Protein AF-A0A512NN93-F1 (afdb_monomer)

Solvent-accessible surface area (backbone atoms only — not comparable to full-atom values): 15980 Å² total; per-residue (Å²): 129,71,50,41,32,50,76,62,30,51,68,49,56,77,49,52,85,49,20,54,39,66,69,27,54,94,46,33,65,53,47,48,55,73,62,45,43,93,57,80,70,41,84,40,83,37,94,46,34,35,44,73,48,52,40,33,96,71,37,30,36,35,44,10,26,22,24,55,46,24,48,40,28,49,20,44,37,36,47,55,43,25,53,51,53,54,52,58,71,72,41,89,72,58,93,88,62,85,76,86,84,58,64,66,61,40,56,76,70,38,34,66,56,33,48,52,52,26,49,51,14,53,77,37,58,63,62,43,60,88,89,54,90,75,81,56,82,83,44,52,72,92,41,72,60,14,43,26,50,50,41,25,40,39,14,49,15,39,54,51,34,24,35,46,36,37,35,69,71,58,55,68,90,92,56,62,43,76,55,35,32,50,51,51,55,51,14,49,48,47,19,46,48,63,48,50,75,81,38,79,71,59,70,68,32,29,48,52,50,28,16,48,46,51,38,48,49,50,45,43,49,45,35,78,66,78,48,81,62,80,50,52,67,52,50,54,58,57,45,51,60,49,56,66,67,59,80,67,56,54,80,28,65,17,40,37,35,33,27,46,27,50,34,60,76,76,47,64,84,63,84,79,79,92,60,95,36,26,42,56,41,28,51,51,47,51,55,51,45,50,71,73,48,61,76,129

Mean predicted aligned error: 3.75 Å

Radius of gyration: 18.53 Å; Cα contacts (8 Å, |Δi|>4): 432; chains: 1; bounding box: 50×42×46 Å

Secondary structure (DSSP, 8-state):
-PPPHHHHHHHHHHHHTTHHHHHSGGGHHHIIIIIITTS--EEEEE-SSS-EEEEGGGTEEEEEHHHHHHHHHHHHHHHHHHHHHHHHHHSPPPTT------HHHHHHTTHHHHHHHHHHHTT---PPPTTSPPP-TT--TTSHHHHHHHHHHHHHHHHHHHHHHHHHHT--SSS-HHHHHHHHHHHHHHHHHHHHTT--SSHHHHHHHHHHHHHHHHHHHHHHHH---SSS--HHHHHHHHHHTT---TT-HHHHHHHHHHHHHH-TTSPPPP-SSHHHHHHHHHHHHHHHS---

Sequence (296 aa):
MAASTREVTEPLFKFAARAPFNIAPERGAELAADIFGTGKWELRPSGTEANFYAVPPDKAIYLSYAGLASLWCISYAAFNVADVASRLQRAPKAPGQMEINIGQEYALRKIPAHIAYSKALFRQDQDWPDDLPQPQPSAGLDTSEGRVNNAFYGALSWIILHEIAHVHHGDEKLLPASLLVRQEYRADDFATCWILDNAGSGLYREFRVLVIVIALTWLFLHEQTIGIGTDHPPAILRFREASALFQAGDRSVGLENAAYVLKALLDPATPAPQHDTAKDMFQWVSARLEDIFKAP

Organism: NCBI:txid1230389

Structure (mmCIF, N/CA/C/O backbone):
data_AF-A0A512NN93-F1
#
_entry.id   AF-A0A512NN93-F1
#
loop_
_atom_site.group_PDB
_atom_site.id
_atom_site.type_symbol
_atom_site.label_atom_id
_atom_site.label_alt_id
_atom_site.label_comp_id
_atom_site.label_asym_id
_atom_site.label_entity_id
_atom_site.label_seq_id
_atom_site.pdbx_PDB_ins_code
_atom_site.Cartn_x
_atom_site.Cartn_y
_atom_site.Cartn_z
_atom_site.occupancy
_atom_site.B_iso_or_equiv
_atom_site.auth_seq_id
_atom_site.auth_comp_id
_atom_site.auth_asym_id
_atom_site.auth_atom_id
_atom_site.pdbx_PDB_model_num
ATOM 1 N N . MET A 1 1 ? 18.196 17.691 16.850 1.00 67.00 1 MET A N 1
ATOM 2 C CA . MET A 1 1 ? 17.231 16.766 17.473 1.00 67.00 1 MET A CA 1
ATOM 3 C C . MET A 1 1 ? 16.574 16.030 16.330 1.00 67.00 1 MET A C 1
ATOM 5 O O . MET A 1 1 ? 16.231 16.709 15.366 1.00 67.00 1 MET A O 1
ATOM 9 N N . ALA A 1 2 ? 16.498 14.702 16.400 1.00 86.25 2 ALA A N 1
ATOM 10 C CA . ALA A 1 2 ? 15.763 13.920 15.412 1.00 86.25 2 ALA A CA 1
ATOM 11 C C . ALA A 1 2 ? 14.286 14.345 15.448 1.00 86.25 2 ALA A C 1
ATOM 13 O O . ALA A 1 2 ? 13.776 14.696 16.514 1.00 86.25 2 ALA A O 1
ATOM 14 N N . ALA A 1 3 ? 13.635 14.398 14.287 1.00 94.38 3 ALA A N 1
ATOM 15 C CA . ALA A 1 3 ? 12.222 14.758 14.206 1.00 94.38 3 ALA A CA 1
ATOM 16 C C . ALA A 1 3 ? 11.362 13.551 14.593 1.00 94.38 3 ALA A C 1
ATOM 18 O O . ALA A 1 3 ? 11.643 12.435 14.166 1.00 94.38 3 ALA A O 1
ATOM 19 N N . SER A 1 4 ? 10.293 13.758 15.352 1.00 97.38 4 SER A N 1
ATOM 20 C CA . SER A 1 4 ? 9.329 12.696 15.667 1.00 97.38 4 SER A CA 1
ATOM 21 C C . SER A 1 4 ? 8.526 12.267 14.427 1.00 97.38 4 SER A C 1
ATOM 23 O O . SER A 1 4 ? 8.331 13.051 13.491 1.00 97.38 4 SER A O 1
ATOM 25 N N . THR A 1 5 ? 7.972 11.048 14.421 1.00 97.06 5 THR A N 1
ATOM 26 C CA . THR A 1 5 ? 7.040 10.597 13.362 1.00 97.06 5 THR A CA 1
ATOM 27 C C . THR A 1 5 ? 5.847 11.528 13.226 1.00 97.06 5 THR A C 1
ATOM 29 O O . THR A 1 5 ? 5.413 11.803 12.107 1.00 97.06 5 THR A O 1
ATOM 32 N N . ARG A 1 6 ? 5.343 12.069 14.341 1.00 97.44 6 ARG A N 1
ATOM 33 C CA . ARG A 1 6 ? 4.289 13.082 14.337 1.00 97.44 6 ARG A CA 1
ATOM 34 C C . ARG A 1 6 ? 4.690 14.307 13.530 1.00 97.44 6 ARG A C 1
ATOM 36 O O . ARG A 1 6 ? 3.975 14.662 12.602 1.00 97.44 6 ARG A O 1
ATOM 43 N N . GLU A 1 7 ? 5.811 14.948 13.855 1.00 96.94 7 GLU A N 1
ATOM 44 C CA . GLU A 1 7 ? 6.253 16.162 13.150 1.00 96.94 7 GLU A CA 1
ATOM 45 C C . GLU A 1 7 ? 6.396 15.924 11.643 1.00 96.94 7 GLU A C 1
ATOM 47 O O . GLU A 1 7 ? 5.994 16.766 10.839 1.00 96.94 7 GLU A O 1
ATOM 52 N N . VAL A 1 8 ? 6.901 14.748 11.268 1.00 97.00 8 VAL A N 1
ATOM 53 C CA . VAL A 1 8 ? 7.136 14.366 9.873 1.00 97.00 8 VAL A CA 1
ATOM 54 C C . VAL A 1 8 ? 5.841 14.021 9.121 1.00 97.00 8 VAL A C 1
ATOM 56 O O . VAL A 1 8 ? 5.697 14.362 7.946 1.00 97.00 8 VAL A O 1
ATOM 59 N N . THR A 1 9 ? 4.877 13.361 9.768 1.00 97.62 9 THR A N 1
ATOM 60 C CA . THR A 1 9 ? 3.688 12.797 9.095 1.00 97.62 9 THR A CA 1
ATOM 61 C C . THR A 1 9 ? 2.391 13.566 9.340 1.00 97.62 9 THR A C 1
ATOM 63 O O . THR A 1 9 ? 1.428 13.376 8.597 1.00 97.62 9 THR A O 1
ATOM 66 N N . GLU A 1 10 ? 2.352 14.506 10.285 1.00 96.94 10 GLU A N 1
ATOM 67 C CA . GLU A 1 10 ? 1.210 15.403 10.516 1.00 96.94 10 GLU A CA 1
ATOM 68 C C . GLU A 1 10 ? 0.744 16.115 9.228 1.00 96.94 10 GLU A C 1
ATOM 70 O O . GLU A 1 10 ? -0.466 16.174 8.982 1.00 96.94 10 GLU A O 1
ATOM 75 N N . PRO A 1 11 ? 1.623 16.618 8.334 1.00 95.88 11 PRO A N 1
ATOM 76 C CA . PRO A 1 11 ? 1.135 17.213 7.100 1.00 95.88 11 PRO A CA 1
ATOM 77 C C . PRO A 1 11 ? 0.618 16.178 6.087 1.00 95.88 11 PRO A C 1
ATOM 79 O O . PRO A 1 11 ? -0.225 16.546 5.274 1.00 95.88 11 PRO A O 1
ATOM 82 N N . LEU A 1 12 ? 1.045 14.907 6.146 1.00 95.81 12 LEU A N 1
ATOM 83 C CA . LEU A 1 12 ? 0.427 13.826 5.363 1.00 95.81 12 LEU A CA 1
ATOM 84 C C . LEU A 1 12 ? -0.981 13.505 5.883 1.00 95.81 12 LEU A C 1
ATOM 86 O O . LEU A 1 12 ? -1.927 13.384 5.102 1.00 95.81 12 LEU A O 1
ATOM 90 N N . PHE A 1 13 ? -1.140 13.439 7.209 1.00 96.75 13 PHE A N 1
ATOM 91 C CA . PHE A 1 13 ? -2.424 13.180 7.867 1.00 96.75 13 PHE A CA 1
ATOM 92 C C . PHE A 1 13 ? -3.508 14.180 7.433 1.00 96.75 13 PHE A C 1
ATOM 94 O O . PHE A 1 13 ? -4.637 13.785 7.143 1.00 96.75 13 PHE A O 1
ATOM 101 N N . LYS A 1 14 ? -3.158 15.464 7.268 1.00 94.00 14 LYS A N 1
ATOM 102 C CA . LYS A 1 14 ? -4.084 16.518 6.798 1.00 94.00 14 LYS A CA 1
ATOM 103 C C . LYS A 1 14 ? -4.747 16.222 5.448 1.00 94.00 14 LYS A C 1
ATOM 105 O O . LYS A 1 14 ? -5.817 16.764 5.171 1.00 94.00 14 LYS A O 1
ATOM 110 N N . PHE A 1 15 ? -4.138 15.385 4.610 1.00 93.69 15 PHE A N 1
ATOM 111 C CA . PHE A 1 15 ? -4.689 14.993 3.311 1.00 93.69 15 PHE A CA 1
ATOM 112 C C . PHE A 1 15 ? -5.267 13.572 3.294 1.00 93.69 15 PHE A C 1
ATOM 114 O O . PHE A 1 15 ? -5.940 13.221 2.325 1.00 93.69 15 PHE A O 1
ATOM 121 N N . ALA A 1 16 ? -5.085 12.782 4.360 1.00 95.38 16 ALA A N 1
ATOM 122 C CA . ALA A 1 16 ? -5.534 11.389 4.438 1.00 95.38 16 ALA A CA 1
ATOM 123 C C . ALA A 1 16 ? -7.043 11.234 4.185 1.00 95.38 16 ALA A C 1
ATOM 125 O O . ALA A 1 16 ? -7.456 10.345 3.447 1.00 95.38 16 ALA A O 1
ATOM 126 N N . ALA A 1 17 ? -7.864 12.162 4.692 1.00 92.44 17 ALA A N 1
ATOM 127 C CA . ALA A 1 17 ? -9.320 12.142 4.505 1.00 92.44 17 ALA A CA 1
ATOM 128 C C . ALA A 1 17 ? -9.762 12.245 3.036 1.00 92.44 17 ALA A C 1
ATOM 130 O O . ALA A 1 17 ? -10.878 11.865 2.696 1.00 92.44 17 ALA A O 1
ATOM 131 N N . ARG A 1 18 ? -8.897 12.756 2.152 1.00 93.81 18 ARG A N 1
ATOM 132 C CA . ARG A 1 18 ? -9.180 12.856 0.714 1.00 93.81 18 ARG A CA 1
ATOM 133 C C . ARG A 1 18 ? -8.783 11.597 -0.046 1.00 93.81 18 ARG A C 1
ATOM 135 O O . ARG A 1 18 ? -9.223 11.432 -1.178 1.00 93.81 18 ARG A O 1
ATOM 142 N N . ALA A 1 19 ? -7.951 10.736 0.537 1.00 96.19 19 ALA A N 1
ATOM 143 C CA . ALA A 1 19 ? -7.369 9.601 -0.167 1.00 96.19 19 ALA A CA 1
ATOM 144 C C . ALA A 1 19 ? -8.452 8.643 -0.725 1.00 96.19 19 ALA A C 1
ATOM 146 O O . ALA A 1 19 ? -8.465 8.451 -1.944 1.00 96.19 19 ALA A O 1
ATOM 147 N N . PRO A 1 20 ? -9.454 8.187 0.065 1.00 96.44 20 PRO A N 1
ATOM 148 C CA . PRO A 1 20 ? -10.537 7.332 -0.444 1.00 96.44 20 PRO A CA 1
ATOM 149 C C . PRO A 1 20 ? -11.323 7.936 -1.616 1.00 96.44 20 PRO A C 1
ATOM 151 O O . PRO A 1 20 ? -11.692 7.231 -2.551 1.00 96.44 20 PRO A O 1
ATOM 154 N N . PHE A 1 21 ? -11.543 9.254 -1.599 1.00 96.50 21 PHE A N 1
ATOM 155 C CA . PHE A 1 21 ? -12.217 9.963 -2.689 1.00 96.50 21 PHE A CA 1
ATOM 156 C C . PHE A 1 21 ? -11.329 10.092 -3.929 1.00 96.50 21 PHE A C 1
ATOM 158 O O . PHE A 1 21 ? -11.814 10.009 -5.050 1.00 96.50 21 PHE A O 1
ATOM 165 N N . ASN A 1 22 ? -10.026 10.301 -3.744 1.00 96.31 22 ASN A N 1
ATOM 166 C CA . ASN A 1 22 ? -9.096 10.546 -4.841 1.00 96.31 22 ASN A CA 1
ATOM 167 C C . ASN A 1 22 ? -8.699 9.269 -5.591 1.00 96.31 22 ASN A C 1
ATOM 169 O O . ASN A 1 22 ? -8.353 9.360 -6.768 1.00 96.31 22 ASN A O 1
ATOM 173 N N . ILE A 1 23 ? -8.717 8.099 -4.940 1.00 97.75 23 ILE A N 1
ATOM 174 C CA . ILE A 1 23 ? -8.356 6.842 -5.609 1.00 97.75 23 ILE A CA 1
ATOM 175 C C . ILE A 1 23 ? -9.445 6.375 -6.583 1.00 97.75 23 ILE A C 1
ATOM 177 O O . ILE A 1 23 ? -9.112 5.882 -7.661 1.00 97.75 23 ILE A O 1
ATOM 181 N N . ALA A 1 24 ? -10.719 6.585 -6.237 1.00 96.94 24 ALA A N 1
ATOM 182 C CA . ALA A 1 24 ? -11.900 6.227 -7.028 1.00 96.94 24 ALA A CA 1
ATOM 183 C C . ALA A 1 24 ? -12.870 7.425 -7.134 1.00 96.94 24 ALA A C 1
ATOM 185 O O . ALA A 1 24 ? -13.979 7.377 -6.593 1.00 96.94 24 ALA A O 1
ATOM 186 N N . PRO A 1 25 ? -12.467 8.526 -7.800 1.00 96.12 25 PRO A N 1
ATOM 187 C CA . PRO A 1 25 ? -13.247 9.766 -7.846 1.00 96.12 25 PRO A CA 1
ATOM 188 C C . PRO A 1 25 ? -14.622 9.587 -8.487 1.00 96.12 25 PRO A C 1
ATOM 190 O O . PRO A 1 25 ? -15.575 10.258 -8.097 1.00 96.12 25 PRO A O 1
ATOM 193 N N . GLU A 1 26 ? -14.757 8.644 -9.419 1.00 95.69 26 GLU A N 1
ATOM 194 C CA . GLU A 1 26 ? -16.031 8.283 -10.036 1.00 95.69 26 GLU A CA 1
ATOM 195 C C . GLU A 1 26 ? -17.058 7.728 -9.034 1.00 95.69 26 GLU A C 1
ATOM 197 O O . GLU A 1 26 ? -18.255 7.791 -9.299 1.00 95.69 26 GLU A O 1
ATOM 202 N N . ARG A 1 27 ? -16.606 7.257 -7.864 1.00 95.62 27 ARG A N 1
ATOM 203 C CA . ARG A 1 27 ? -17.447 6.788 -6.751 1.00 95.62 27 ARG A CA 1
ATOM 204 C C . ARG A 1 27 ? -17.501 7.775 -5.584 1.00 95.62 27 ARG A C 1
ATOM 206 O O . ARG A 1 27 ? -18.038 7.460 -4.528 1.00 95.62 27 ARG A O 1
ATOM 213 N N . GLY A 1 28 ? -16.965 8.988 -5.737 1.00 92.81 28 GLY A N 1
ATOM 214 C CA . GLY A 1 28 ? -16.893 9.957 -4.639 1.00 92.81 28 GLY A CA 1
ATOM 215 C C . GLY A 1 28 ? -18.265 10.409 -4.126 1.00 92.81 28 GLY A C 1
ATOM 216 O O . GLY A 1 28 ? -18.439 10.598 -2.924 1.00 92.81 28 GLY A O 1
ATOM 217 N N . ALA A 1 29 ? -19.250 10.545 -5.021 1.00 92.31 29 ALA A N 1
ATOM 218 C CA . ALA A 1 29 ? -20.622 10.891 -4.646 1.00 92.31 29 ALA A CA 1
ATOM 219 C C . ALA A 1 29 ? -21.304 9.761 -3.858 1.00 92.31 29 ALA A C 1
ATOM 221 O O . ALA A 1 29 ? -21.930 10.035 -2.840 1.00 92.31 29 ALA A O 1
ATOM 222 N N . GLU A 1 30 ? -21.117 8.512 -4.294 1.00 93.69 30 GLU A N 1
ATOM 223 C CA . GLU A 1 30 ? -21.575 7.300 -3.597 1.00 93.69 30 GLU A CA 1
ATOM 224 C C . GLU A 1 30 ? -20.940 7.214 -2.199 1.00 93.69 30 GLU A C 1
ATOM 226 O O . GLU A 1 30 ? -21.640 7.059 -1.202 1.00 93.69 30 GLU A O 1
ATOM 231 N N . LEU A 1 31 ? -19.623 7.439 -2.088 1.00 91.50 31 LEU A N 1
ATOM 232 C CA . LEU A 1 31 ? -18.928 7.435 -0.797 1.00 91.50 31 LEU A CA 1
ATOM 233 C C . LEU A 1 31 ? -19.496 8.502 0.155 1.00 91.50 31 LEU A C 1
ATOM 235 O O . LEU A 1 31 ? -19.732 8.237 1.332 1.00 91.50 31 LEU A O 1
ATOM 239 N N . ALA A 1 32 ? -19.736 9.716 -0.348 1.00 89.69 32 ALA A N 1
ATOM 240 C CA . ALA A 1 32 ? -20.282 10.813 0.447 1.00 89.69 32 ALA A CA 1
ATOM 241 C C . ALA A 1 32 ? -21.737 10.571 0.878 1.00 89.69 32 ALA A C 1
ATOM 243 O O . ALA A 1 32 ? -22.083 10.824 2.030 1.00 89.69 32 ALA A O 1
ATOM 244 N N . ALA A 1 33 ? -22.589 10.109 -0.037 1.00 88.12 33 ALA A N 1
ATOM 245 C CA . ALA A 1 33 ? -24.027 10.012 0.189 1.00 88.12 33 ALA A CA 1
ATOM 246 C C . ALA A 1 33 ? -24.444 8.700 0.862 1.00 88.12 33 ALA A C 1
ATOM 248 O O . ALA A 1 33 ? -25.246 8.729 1.794 1.00 88.12 33 ALA A O 1
ATOM 249 N N . ASP A 1 34 ? -23.889 7.571 0.425 1.00 84.38 34 ASP A N 1
ATOM 250 C CA . ASP A 1 34 ? -24.396 6.245 0.788 1.00 84.38 34 ASP A CA 1
ATOM 251 C C . ASP A 1 34 ? -23.587 5.615 1.927 1.00 84.38 34 ASP A C 1
ATOM 253 O O . ASP A 1 34 ? -24.137 4.891 2.759 1.00 84.38 34 ASP A O 1
ATOM 257 N N . ILE A 1 35 ? -22.289 5.929 2.010 1.00 83.69 35 ILE A N 1
ATOM 258 C CA . ILE A 1 35 ? -21.402 5.395 3.052 1.00 83.69 35 ILE A CA 1
ATOM 259 C C . ILE A 1 35 ? -21.302 6.356 4.236 1.00 83.69 35 ILE A C 1
ATOM 261 O O . ILE A 1 35 ? -21.625 5.987 5.368 1.00 83.69 35 ILE A O 1
ATOM 265 N N . PHE A 1 36 ? -20.900 7.605 3.989 1.00 83.75 36 PHE A N 1
ATOM 266 C CA . PHE A 1 36 ? -20.827 8.614 5.047 1.00 83.75 36 PHE A CA 1
ATOM 267 C C . PHE A 1 36 ? -22.219 9.113 5.462 1.00 83.75 36 PHE A C 1
ATOM 269 O O . PHE A 1 36 ? -22.496 9.274 6.660 1.00 83.75 36 PHE A O 1
ATOM 276 N N . GLY A 1 37 ? -23.112 9.298 4.485 1.00 79.44 37 GLY A N 1
ATOM 277 C CA . GLY A 1 37 ? -24.478 9.764 4.697 1.00 79.44 37 GLY A CA 1
ATOM 278 C C . GLY A 1 37 ? -24.531 11.080 5.466 1.00 79.44 37 GLY A C 1
ATOM 279 O O . GLY A 1 37 ? -23.762 12.006 5.226 1.00 79.44 37 GLY A O 1
ATOM 280 N N . THR A 1 38 ? -25.453 11.171 6.425 1.00 69.19 38 THR A N 1
ATOM 281 C CA . THR A 1 38 ? -25.575 12.332 7.327 1.00 69.19 38 THR A CA 1
ATOM 282 C C . THR A 1 38 ? -24.709 12.217 8.586 1.00 69.19 38 THR A C 1
ATOM 284 O O . THR A 1 38 ? -24.707 13.124 9.423 1.00 69.19 38 THR A O 1
ATOM 287 N N . GLY A 1 39 ? -23.989 11.103 8.760 1.00 67.94 39 GLY A N 1
ATOM 288 C CA . GLY A 1 39 ? -23.131 10.876 9.917 1.00 67.94 39 GLY A CA 1
ATOM 289 C C . GLY A 1 39 ? -21.855 11.710 9.846 1.00 67.94 39 GLY A C 1
ATOM 290 O O . GLY A 1 39 ? -21.256 11.855 8.786 1.00 67.94 39 GLY A O 1
ATOM 291 N N . LYS A 1 40 ? -21.392 12.226 10.988 1.00 76.88 40 LYS A N 1
ATOM 292 C CA . LYS A 1 40 ? -20.041 12.790 11.084 1.00 76.88 40 LYS A CA 1
ATOM 293 C C . LYS A 1 40 ? -19.057 11.655 11.316 1.00 76.88 40 LYS A C 1
ATOM 295 O O . LYS A 1 40 ? -19.084 11.044 12.378 1.00 76.88 40 LYS A O 1
ATOM 300 N N . TRP A 1 41 ? -18.241 11.377 10.310 1.00 85.62 41 TRP A N 1
ATOM 301 C CA . TRP A 1 41 ? -17.120 10.456 10.421 1.00 85.62 41 TRP A CA 1
ATOM 302 C C . TRP A 1 41 ? -15.846 11.251 10.635 1.00 85.62 41 TRP A C 1
ATOM 304 O O . TRP A 1 41 ? -15.673 12.324 10.052 1.00 85.62 41 TRP A O 1
ATOM 314 N N . GLU A 1 42 ? -14.956 10.727 11.465 1.00 91.31 42 GLU A N 1
ATOM 315 C CA . GLU A 1 42 ? -13.733 11.430 11.827 1.00 91.31 42 GLU A CA 1
ATOM 316 C C . GLU A 1 42 ? -12.511 10.552 11.596 1.00 91.31 42 GLU A C 1
ATOM 318 O O . GLU A 1 42 ? -12.428 9.432 12.098 1.00 91.31 42 GLU A O 1
ATOM 323 N N . LEU A 1 43 ? -11.528 11.095 10.879 1.00 94.38 43 LEU A N 1
ATOM 324 C CA . LEU A 1 43 ? -10.167 10.585 10.961 1.00 94.38 43 LEU A CA 1
ATOM 325 C C . LEU A 1 43 ? -9.486 11.249 12.152 1.00 94.38 43 LEU A C 1
ATOM 327 O O . LEU A 1 43 ? -9.440 12.479 12.239 1.00 94.38 43 LEU A O 1
ATOM 331 N N . ARG A 1 44 ? -8.950 10.440 13.062 1.00 96.81 44 ARG A N 1
ATOM 332 C CA . ARG A 1 44 ? -8.260 10.903 14.266 1.00 96.81 44 ARG A CA 1
ATOM 333 C C . ARG A 1 44 ? -6.815 10.403 14.268 1.00 96.81 44 ARG A C 1
ATOM 335 O O . ARG A 1 44 ? -6.562 9.272 13.857 1.00 96.81 44 ARG A O 1
ATOM 342 N N . PRO A 1 45 ? -5.851 11.217 14.715 1.00 96.62 45 PRO A N 1
ATOM 343 C CA . PRO A 1 45 ? -4.493 10.735 14.887 1.00 96.62 45 PRO A CA 1
ATOM 344 C C . PRO A 1 45 ? -4.390 9.826 16.120 1.00 96.62 45 PRO A C 1
ATOM 346 O O . PRO A 1 45 ? -5.121 10.002 17.097 1.00 96.62 45 PRO A O 1
ATOM 349 N N . SER A 1 46 ? -3.438 8.895 16.093 1.00 96.50 46 SER A N 1
ATOM 350 C CA . SER A 1 46 ? -3.028 8.079 17.245 1.00 96.50 46 SER A CA 1
ATOM 351 C C . SER A 1 46 ? -1.517 8.198 17.491 1.00 96.50 46 SER A C 1
ATOM 353 O O . SER A 1 46 ? -0.735 8.343 16.552 1.00 96.50 46 SER A O 1
ATOM 355 N N . GLY A 1 47 ? -1.104 8.131 18.759 1.00 94.38 47 GLY A N 1
ATOM 356 C CA . GLY A 1 47 ? 0.304 8.118 19.190 1.00 94.38 47 GLY A CA 1
ATOM 357 C C . GLY A 1 47 ? 0.829 6.717 19.521 1.00 94.38 47 GLY A C 1
ATOM 358 O O . GLY A 1 47 ? 1.695 6.580 20.377 1.00 94.38 47 GLY A O 1
ATOM 359 N N . THR A 1 48 ? 0.226 5.685 18.933 1.00 94.69 48 THR A N 1
ATOM 360 C CA . THR A 1 48 ? 0.580 4.269 19.121 1.00 94.69 48 THR A CA 1
ATOM 361 C C . THR A 1 48 ? 1.612 3.813 18.087 1.00 94.69 48 THR A C 1
ATOM 363 O O . THR A 1 48 ? 1.971 4.564 17.177 1.00 94.69 48 THR A O 1
ATOM 366 N N . GLU A 1 49 ? 2.045 2.557 18.191 1.00 96.69 49 GLU A N 1
ATOM 367 C CA . GLU A 1 49 ? 2.756 1.834 17.136 1.00 96.69 49 GLU A CA 1
ATOM 368 C C . GLU A 1 49 ? 2.018 1.880 15.786 1.00 96.69 49 GLU A C 1
ATOM 370 O O . GLU A 1 49 ? 0.873 2.340 15.681 1.00 96.69 49 GLU A O 1
ATOM 375 N N . ALA A 1 50 ? 2.694 1.444 14.723 1.00 97.88 50 ALA A N 1
ATOM 376 C CA . ALA A 1 50 ? 2.179 1.497 13.364 1.00 97.88 50 ALA A CA 1
ATOM 377 C C . ALA A 1 50 ? 0.922 0.639 13.201 1.00 97.88 50 ALA A C 1
ATOM 379 O O . ALA A 1 50 ? 1.005 -0.578 13.060 1.00 97.88 50 ALA A O 1
ATOM 380 N N . ASN A 1 51 ? -0.232 1.308 13.207 1.00 96.00 51 ASN A N 1
ATOM 381 C CA . ASN A 1 51 ? -1.542 0.686 13.215 1.00 96.00 51 ASN A CA 1
ATOM 382 C C . ASN A 1 51 ? -2.596 1.645 12.635 1.00 96.00 51 ASN A C 1
ATOM 384 O O . ASN A 1 51 ? -2.503 2.871 12.782 1.00 96.00 51 ASN A O 1
ATOM 388 N N . PHE A 1 52 ? -3.611 1.063 12.007 1.00 97.00 52 PHE A N 1
ATOM 389 C CA . PHE A 1 52 ? -4.805 1.731 11.508 1.00 97.00 52 PHE A CA 1
ATOM 390 C C . PHE A 1 52 ? -6.003 0.940 12.017 1.00 97.00 52 PHE A C 1
ATOM 392 O O . PHE A 1 52 ? -5.988 -0.282 11.939 1.00 97.00 52 PHE A O 1
ATOM 399 N N . TYR A 1 53 ? -6.990 1.610 12.608 1.00 95.25 53 TYR A N 1
ATOM 400 C CA . TYR A 1 53 ? -8.146 0.899 13.148 1.00 95.25 53 TYR A CA 1
ATOM 401 C C . TYR A 1 53 ? -9.394 1.769 13.230 1.00 95.25 53 TYR A C 1
ATOM 403 O O . TYR A 1 53 ? -9.349 2.951 13.580 1.00 95.25 53 TYR A O 1
ATOM 411 N N . ALA A 1 54 ? -10.538 1.144 13.003 1.00 94.75 54 ALA A N 1
ATOM 412 C CA . ALA A 1 54 ? -11.847 1.721 13.215 1.00 94.75 54 ALA A CA 1
ATOM 413 C C . ALA A 1 54 ? -12.326 1.554 14.664 1.00 94.75 54 ALA A C 1
ATOM 415 O O . ALA A 1 54 ? -12.033 0.571 15.359 1.00 94.75 54 ALA A O 1
ATOM 416 N N . VAL A 1 55 ? -13.146 2.508 15.098 1.00 93.38 55 VAL A N 1
ATOM 417 C CA . VAL A 1 55 ? -14.030 2.405 16.260 1.00 93.38 55 VAL A CA 1
ATOM 418 C C . VAL A 1 55 ? -15.455 2.668 15.758 1.00 93.38 55 VAL A C 1
ATOM 420 O O . VAL A 1 55 ? -15.895 3.822 15.734 1.00 93.38 55 VAL A O 1
ATOM 423 N N . PRO A 1 56 ? -16.184 1.619 15.317 1.00 91.81 56 PRO A N 1
ATOM 424 C CA . PRO A 1 56 ? -17.512 1.766 14.718 1.00 91.81 56 PRO A CA 1
ATOM 425 C C . PRO A 1 56 ? -18.536 2.523 15.580 1.00 91.81 56 PRO A C 1
ATOM 427 O O . PRO A 1 56 ? -19.215 3.390 15.025 1.00 91.81 56 PRO A O 1
ATOM 430 N N . PRO A 1 57 ? -18.615 2.319 16.917 1.00 90.06 57 PRO A N 1
ATOM 431 C CA . PRO A 1 57 ? -19.518 3.100 17.769 1.00 90.06 57 PRO A CA 1
ATOM 432 C C . PRO A 1 57 ? -19.268 4.615 17.719 1.00 90.06 57 PRO A C 1
ATOM 434 O O . PRO A 1 57 ? -20.215 5.398 17.778 1.00 90.06 57 PRO A O 1
ATOM 437 N N . ASP A 1 58 ? -18.007 5.020 17.552 1.00 90.38 58 ASP A N 1
ATOM 438 C CA . ASP A 1 58 ? -17.588 6.425 17.512 1.00 90.38 58 ASP A CA 1
ATOM 439 C C . ASP A 1 58 ? -17.634 7.012 16.094 1.00 90.38 58 ASP A C 1
ATOM 441 O O . ASP A 1 58 ? -17.420 8.213 15.921 1.00 90.38 58 ASP A O 1
ATOM 445 N N . LYS A 1 59 ? -17.869 6.173 15.073 1.00 91.06 59 LYS A N 1
ATOM 446 C CA . LYS A 1 59 ? -17.686 6.509 13.649 1.00 91.06 59 LYS A CA 1
ATOM 447 C C . LYS A 1 59 ? -16.329 7.162 13.373 1.00 91.06 59 LYS A C 1
ATOM 449 O O . LYS A 1 59 ? -16.212 8.103 12.585 1.00 91.06 59 LYS A O 1
ATOM 454 N N . ALA A 1 60 ? -15.302 6.664 14.053 1.00 94.06 60 ALA A N 1
ATOM 455 C CA . ALA A 1 60 ? -13.957 7.203 13.990 1.00 94.06 60 ALA A CA 1
ATOM 456 C C . ALA A 1 60 ? -12.983 6.161 13.446 1.00 94.06 60 ALA A C 1
ATOM 458 O O . ALA A 1 60 ? -13.086 4.975 13.757 1.00 94.06 60 ALA A O 1
ATOM 459 N N . ILE A 1 61 ? -12.017 6.625 12.663 1.00 96.19 61 ILE A N 1
ATOM 460 C CA . ILE A 1 61 ? -10.896 5.824 12.180 1.00 96.19 61 ILE A CA 1
ATOM 461 C C . ILE A 1 61 ? -9.621 6.479 12.694 1.00 96.19 61 ILE A C 1
ATOM 463 O O . ILE A 1 61 ? -9.417 7.685 12.537 1.00 96.19 61 ILE A O 1
ATOM 467 N N . TYR A 1 62 ? -8.774 5.684 13.329 1.00 97.62 62 TYR A N 1
ATOM 468 C CA . TYR A 1 62 ? -7.538 6.128 13.945 1.00 97.62 62 TYR A CA 1
ATOM 469 C C . TYR A 1 62 ? -6.355 5.769 13.058 1.00 97.62 62 TYR A C 1
ATOM 471 O O . TYR A 1 62 ? -6.204 4.625 12.637 1.00 97.62 62 TYR A O 1
ATOM 479 N N . LEU A 1 63 ? -5.523 6.766 12.766 1.00 98.19 63 LEU A N 1
ATOM 480 C CA . LEU A 1 63 ? -4.314 6.614 11.965 1.00 98.19 63 LEU A CA 1
ATOM 481 C C . LEU A 1 63 ? -3.140 6.971 12.866 1.00 98.19 63 LEU A C 1
ATOM 483 O O . LEU A 1 63 ? -3.017 8.128 13.281 1.00 98.19 63 LEU A O 1
ATOM 487 N N . SER A 1 64 ? -2.288 6.002 13.205 1.00 98.31 64 SER A N 1
ATOM 488 C CA . SER A 1 64 ? -1.102 6.332 13.991 1.00 98.31 64 SER A CA 1
ATOM 489 C C . SER A 1 64 ? -0.051 7.045 13.142 1.00 98.31 64 SER A C 1
ATOM 491 O O . SER A 1 64 ? 0.113 6.752 11.954 1.00 98.31 64 SER A O 1
ATOM 493 N N . TYR A 1 65 ? 0.686 7.987 13.739 1.00 98.31 65 TYR A N 1
ATOM 494 C CA . TYR A 1 65 ? 1.795 8.654 13.042 1.00 98.31 65 TYR A CA 1
ATOM 495 C C . TYR A 1 65 ? 2.884 7.653 12.633 1.00 98.31 65 TYR A C 1
ATOM 497 O O . TYR A 1 65 ? 3.393 7.716 11.512 1.00 98.31 65 TYR A O 1
ATOM 505 N N . ALA A 1 66 ? 3.156 6.663 13.488 1.00 98.50 66 ALA A N 1
ATOM 506 C CA . ALA A 1 66 ? 3.992 5.513 13.164 1.00 98.50 66 ALA A CA 1
ATOM 507 C C . ALA A 1 66 ? 3.447 4.719 11.960 1.00 98.50 66 ALA A C 1
ATOM 509 O O . ALA A 1 66 ? 4.215 4.287 11.103 1.00 98.50 66 ALA A O 1
ATOM 510 N N . GLY A 1 67 ? 2.124 4.560 11.848 1.00 98.56 67 GLY A N 1
ATOM 511 C CA . GLY A 1 67 ? 1.460 3.870 10.740 1.00 98.56 67 GLY A CA 1
ATOM 512 C C . GLY A 1 67 ? 1.660 4.606 9.423 1.00 98.56 67 GLY A C 1
ATOM 513 O O . GLY A 1 67 ? 2.083 4.007 8.433 1.00 98.56 67 GLY A O 1
ATOM 514 N N . LEU A 1 68 ? 1.443 5.924 9.425 1.00 98.69 68 LEU A N 1
ATOM 515 C CA . LEU A 1 68 ? 1.691 6.783 8.264 1.00 98.69 68 LEU A CA 1
ATOM 516 C C . LEU A 1 68 ? 3.165 6.752 7.843 1.00 98.69 68 LEU A C 1
ATOM 518 O O . LEU A 1 68 ? 3.453 6.608 6.657 1.00 98.69 68 LEU A O 1
ATOM 522 N N . ALA A 1 69 ? 4.091 6.851 8.801 1.00 98.69 69 ALA A N 1
ATOM 523 C CA . ALA A 1 69 ? 5.529 6.790 8.544 1.00 98.69 69 ALA A CA 1
ATOM 524 C C . ALA A 1 69 ? 5.929 5.436 7.943 1.00 98.69 69 ALA A C 1
ATOM 526 O O . ALA A 1 69 ? 6.585 5.379 6.903 1.00 98.69 69 ALA A O 1
ATOM 527 N N . SER A 1 70 ? 5.463 4.346 8.556 1.00 98.81 70 SER A N 1
ATOM 528 C CA . SER A 1 70 ? 5.715 2.979 8.108 1.00 98.81 70 SER A CA 1
ATOM 529 C C . SER A 1 70 ? 5.196 2.756 6.685 1.00 98.81 70 SER A C 1
ATOM 531 O O . SER A 1 70 ? 5.955 2.338 5.808 1.00 98.81 70 SER A O 1
ATOM 533 N N . LEU A 1 71 ? 3.940 3.118 6.407 1.00 98.88 71 LEU A N 1
ATOM 534 C CA . LEU A 1 71 ? 3.348 2.983 5.077 1.00 98.88 71 LEU A CA 1
ATOM 535 C C . LEU A 1 71 ? 4.052 3.859 4.031 1.00 98.88 71 LEU A C 1
ATOM 537 O O . LEU A 1 71 ? 4.240 3.423 2.891 1.00 98.88 71 LEU A O 1
ATOM 541 N N . TRP A 1 72 ? 4.482 5.071 4.396 1.00 98.81 72 TRP A N 1
ATOM 542 C CA . TRP A 1 72 ? 5.247 5.933 3.494 1.00 98.81 72 TRP A CA 1
ATOM 543 C C . TRP A 1 72 ? 6.601 5.313 3.140 1.00 98.81 72 TRP A C 1
ATOM 545 O O . TRP A 1 72 ? 6.956 5.276 1.964 1.00 98.81 72 TRP A O 1
ATOM 555 N N . CYS A 1 73 ? 7.322 4.737 4.107 1.00 98.81 73 CYS A N 1
ATOM 556 C CA . CYS A 1 73 ? 8.576 4.025 3.848 1.00 98.81 73 CYS A CA 1
ATOM 557 C C . CYS A 1 73 ? 8.390 2.826 2.905 1.00 98.81 73 CYS A C 1
ATOM 559 O O . CYS A 1 73 ? 9.213 2.618 2.011 1.00 98.81 73 CYS A O 1
ATOM 561 N N . ILE A 1 74 ? 7.300 2.064 3.050 1.00 98.75 74 ILE A N 1
ATOM 562 C CA . ILE A 1 74 ? 6.983 0.963 2.124 1.00 98.75 74 ILE A CA 1
ATOM 563 C C . ILE A 1 74 ? 6.603 1.491 0.739 1.00 98.75 74 ILE A C 1
ATOM 565 O O . ILE A 1 74 ? 7.028 0.932 -0.269 1.00 98.75 74 ILE A O 1
ATOM 569 N N . SER A 1 75 ? 5.890 2.611 0.666 1.00 98.81 75 SER A N 1
ATOM 570 C CA . SER A 1 75 ? 5.544 3.262 -0.603 1.00 98.81 75 SER A CA 1
ATOM 571 C C . SER A 1 75 ? 6.776 3.823 -1.317 1.00 98.81 75 SER A C 1
ATOM 573 O O . SER A 1 75 ? 6.898 3.688 -2.535 1.00 98.81 75 SER A O 1
ATOM 575 N N . TYR A 1 76 ? 7.729 4.383 -0.566 1.00 98.69 76 TYR A N 1
ATOM 576 C CA . TYR A 1 76 ? 9.039 4.795 -1.067 1.00 98.69 76 TYR A CA 1
ATOM 577 C C . TYR A 1 76 ? 9.791 3.598 -1.648 1.00 98.69 76 TYR A C 1
ATOM 579 O O . TYR A 1 76 ? 10.264 3.655 -2.786 1.00 98.69 76 TYR A O 1
ATOM 587 N N . ALA A 1 77 ? 9.868 2.498 -0.893 1.00 98.44 77 ALA A N 1
ATOM 588 C CA . ALA A 1 77 ? 10.511 1.270 -1.339 1.00 98.44 77 ALA A CA 1
ATOM 589 C C . ALA A 1 77 ? 9.879 0.743 -2.636 1.00 98.44 77 ALA A C 1
ATOM 591 O O . ALA A 1 77 ? 10.576 0.519 -3.627 1.00 98.44 77 ALA A O 1
ATOM 592 N N . ALA A 1 78 ? 8.553 0.617 -2.644 1.00 98.56 78 ALA A N 1
ATOM 593 C CA . ALA A 1 78 ? 7.793 0.083 -3.759 1.00 98.56 78 ALA A CA 1
ATOM 594 C C . ALA A 1 78 ? 7.922 0.935 -5.027 1.00 98.56 78 ALA A C 1
ATOM 596 O O . ALA A 1 78 ? 8.203 0.393 -6.094 1.00 98.56 78 ALA A O 1
ATOM 597 N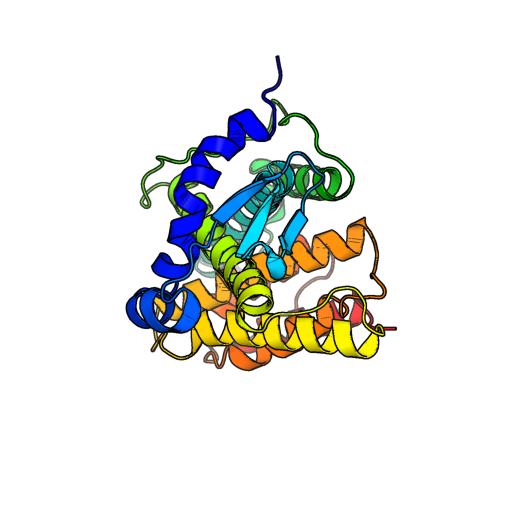 N . PHE A 1 79 ? 7.777 2.261 -4.921 1.00 98.12 79 PHE A N 1
ATOM 598 C CA . PHE A 1 79 ? 7.925 3.165 -6.062 1.00 98.12 79 PHE A CA 1
ATOM 599 C C . PHE A 1 79 ? 9.314 3.049 -6.697 1.00 98.12 79 PHE A C 1
ATOM 601 O O . PHE A 1 79 ? 9.429 2.906 -7.913 1.00 98.12 79 PHE A O 1
ATOM 608 N N . ASN A 1 80 ? 10.369 3.081 -5.880 1.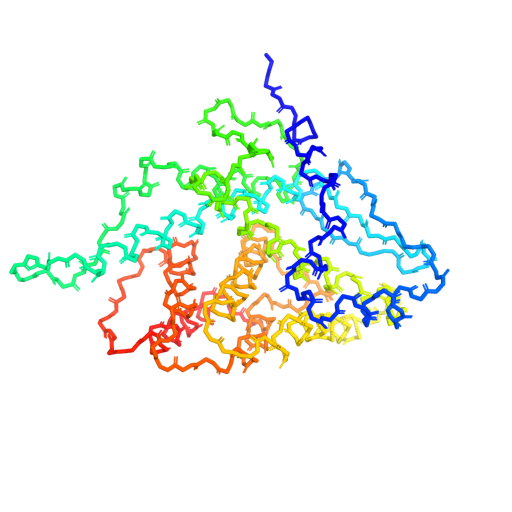00 97.62 80 ASN A N 1
ATOM 609 C CA . ASN A 1 80 ? 11.741 3.037 -6.375 1.00 97.62 80 ASN A CA 1
ATOM 610 C C . ASN A 1 80 ? 12.095 1.678 -6.995 1.00 97.62 80 ASN A C 1
ATOM 612 O O . ASN A 1 80 ? 12.756 1.638 -8.032 1.00 97.62 80 ASN A O 1
ATOM 616 N N . VAL A 1 81 ? 11.638 0.572 -6.397 1.00 97.25 81 VAL A N 1
ATOM 617 C CA . VAL A 1 81 ? 11.785 -0.770 -6.980 1.00 97.25 81 VAL A CA 1
ATOM 618 C C . VAL A 1 81 ? 11.063 -0.850 -8.319 1.00 97.25 81 VAL A C 1
ATOM 620 O O . VAL A 1 81 ? 11.676 -1.254 -9.307 1.00 97.25 81 VAL A O 1
ATOM 623 N N . ALA A 1 82 ? 9.792 -0.439 -8.355 1.00 96.81 82 ALA A N 1
ATOM 624 C CA . ALA A 1 82 ? 8.989 -0.462 -9.565 1.00 96.81 82 ALA A CA 1
ATOM 625 C C . ALA A 1 82 ? 9.655 0.367 -10.665 1.00 96.81 82 ALA A C 1
ATOM 627 O O . ALA A 1 82 ? 9.897 -0.178 -11.733 1.00 96.81 82 ALA A O 1
ATOM 628 N N . ASP A 1 83 ? 10.036 1.624 -10.399 1.00 95.75 83 ASP A N 1
ATOM 629 C CA . ASP A 1 83 ? 10.689 2.514 -11.370 1.00 95.75 83 ASP A CA 1
ATOM 630 C C . ASP A 1 83 ? 11.987 1.923 -11.935 1.00 95.75 83 ASP A C 1
ATOM 632 O O . ASP A 1 83 ? 12.161 1.847 -13.155 1.00 95.75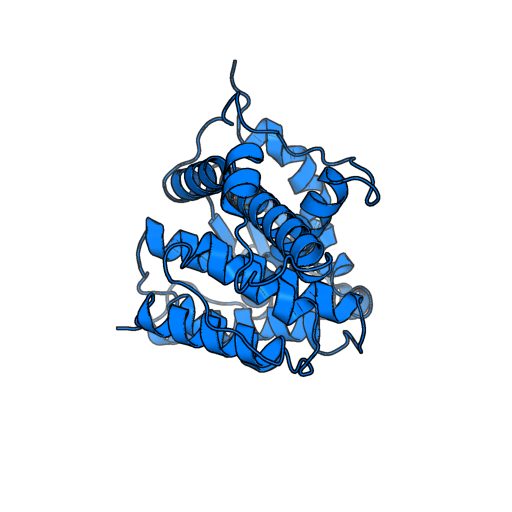 83 ASP A O 1
ATOM 636 N N . VAL A 1 84 ? 12.894 1.479 -11.060 1.00 95.25 84 VAL A N 1
ATOM 637 C CA . VAL A 1 84 ? 14.198 0.943 -11.468 1.00 95.25 84 VAL A CA 1
ATOM 638 C C . VAL A 1 84 ? 14.026 -0.333 -12.286 1.00 95.25 84 VAL A C 1
ATOM 640 O O . VAL A 1 84 ? 14.584 -0.428 -13.381 1.00 95.25 84 VAL A O 1
ATOM 643 N N . ALA A 1 85 ? 13.246 -1.297 -11.792 1.00 94.19 85 ALA A N 1
ATOM 644 C CA . ALA A 1 85 ? 13.034 -2.568 -12.478 1.00 94.19 85 ALA A CA 1
ATOM 645 C C . ALA A 1 85 ? 12.366 -2.354 -13.844 1.00 94.19 85 ALA A C 1
ATOM 647 O O . ALA A 1 85 ? 12.861 -2.847 -14.856 1.00 94.19 85 ALA A O 1
ATOM 648 N N . SER A 1 86 ? 11.332 -1.511 -13.894 1.00 93.00 86 SER A N 1
ATOM 649 C CA . SER A 1 86 ? 10.674 -1.089 -15.130 1.00 93.00 86 SER A CA 1
ATOM 650 C C . SER A 1 86 ? 11.650 -0.476 -16.146 1.00 93.00 86 SER A C 1
ATOM 652 O O . SER A 1 86 ? 11.605 -0.798 -17.335 1.00 93.00 86 SER A O 1
ATOM 654 N N . ARG A 1 87 ? 12.530 0.441 -15.714 1.00 92.81 87 ARG A N 1
ATOM 655 C CA . ARG A 1 87 ? 13.512 1.078 -16.609 1.00 92.81 87 ARG A CA 1
ATOM 656 C C . ARG A 1 87 ? 14.531 0.074 -17.135 1.00 92.81 87 ARG A C 1
ATOM 658 O O . ARG A 1 87 ? 14.825 0.098 -18.327 1.00 92.81 87 ARG A O 1
ATOM 665 N N . LEU A 1 88 ? 15.035 -0.811 -16.277 1.00 90.94 88 LEU A N 1
ATOM 666 C CA . LEU A 1 88 ? 16.009 -1.834 -16.665 1.00 90.94 88 LEU A CA 1
ATOM 667 C C . LEU A 1 88 ? 15.401 -2.893 -17.592 1.00 90.94 88 LEU A C 1
ATOM 669 O O . LEU A 1 88 ? 16.058 -3.303 -18.543 1.00 90.94 88 LEU A O 1
ATOM 673 N N . GLN A 1 89 ? 14.138 -3.272 -17.384 1.00 88.81 89 GLN A N 1
ATOM 674 C CA . GLN A 1 89 ? 13.412 -4.196 -18.263 1.00 88.81 89 GLN A CA 1
ATOM 675 C C . GLN A 1 89 ? 13.250 -3.648 -19.683 1.00 88.81 89 GLN A C 1
ATOM 677 O O . GLN A 1 89 ? 13.279 -4.411 -20.648 1.00 88.81 89 GLN A O 1
ATOM 682 N N . ARG A 1 90 ? 13.093 -2.327 -19.820 1.00 89.69 90 ARG A N 1
ATOM 683 C CA . ARG A 1 90 ? 12.936 -1.648 -21.115 1.00 89.69 90 ARG A CA 1
ATOM 684 C C . ARG A 1 90 ? 14.261 -1.230 -21.757 1.00 89.69 90 ARG A C 1
ATOM 686 O O . ARG A 1 90 ? 14.260 -0.813 -22.914 1.00 89.69 90 ARG A O 1
ATOM 693 N N . ALA A 1 91 ? 15.376 -1.312 -21.033 1.00 89.75 91 ALA A N 1
ATOM 694 C CA . ALA A 1 91 ? 16.690 -0.969 -21.559 1.00 89.75 91 ALA A CA 1
ATOM 695 C C . ALA A 1 91 ? 17.205 -2.051 -22.532 1.00 89.75 91 ALA A C 1
ATOM 697 O O . ALA A 1 91 ? 16.856 -3.227 -22.390 1.00 89.75 91 ALA A O 1
ATOM 698 N N . PRO A 1 92 ? 18.057 -1.693 -23.514 1.00 87.94 92 PRO A N 1
ATOM 699 C CA . PRO A 1 92 ? 18.728 -2.680 -24.352 1.00 87.94 92 PRO A CA 1
ATOM 700 C C . PRO A 1 92 ? 19.507 -3.683 -23.494 1.00 87.94 92 PRO A C 1
ATOM 702 O O . PRO A 1 92 ? 20.366 -3.293 -22.703 1.00 87.94 92 PRO A O 1
ATOM 705 N N . LYS A 1 93 ? 19.208 -4.974 -23.659 1.00 86.00 93 LYS A N 1
ATOM 706 C CA . LYS A 1 93 ? 19.895 -6.048 -22.935 1.00 86.00 93 LYS A CA 1
ATOM 707 C C . LYS A 1 93 ? 21.299 -6.244 -23.497 1.00 86.00 93 LYS A C 1
ATOM 709 O O . LYS A 1 93 ? 21.474 -6.320 -24.716 1.00 86.00 93 LYS A O 1
ATOM 714 N N . ALA A 1 94 ? 22.293 -6.367 -22.621 1.00 84.25 94 ALA A N 1
ATOM 715 C CA . ALA A 1 94 ? 23.625 -6.789 -23.044 1.00 84.25 94 ALA A CA 1
ATOM 716 C C . ALA A 1 94 ? 23.583 -8.243 -23.569 1.00 84.25 94 ALA A C 1
ATOM 718 O O . ALA A 1 94 ? 22.748 -9.031 -23.108 1.00 84.25 94 A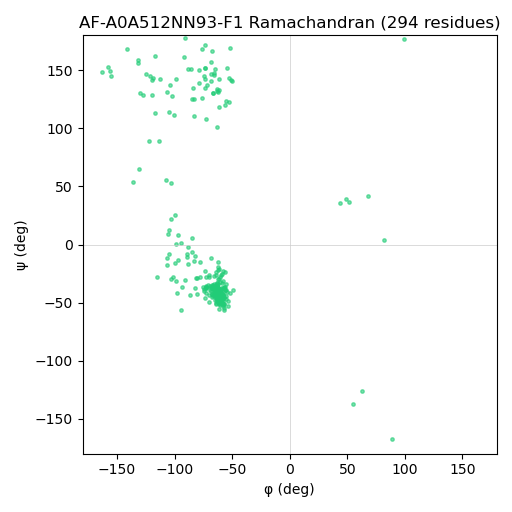LA A O 1
ATOM 719 N N . PRO A 1 95 ? 24.465 -8.641 -24.509 1.00 84.94 95 PRO A N 1
ATOM 720 C CA . PRO A 1 95 ? 24.554 -10.031 -24.948 1.00 84.94 95 PRO A CA 1
ATOM 721 C C . PRO A 1 95 ? 24.727 -10.984 -23.755 1.00 84.94 95 PRO A C 1
ATOM 723 O O . PRO A 1 95 ? 25.664 -10.837 -22.974 1.00 84.94 95 PRO A O 1
ATOM 726 N N . GLY A 1 96 ? 23.810 -11.945 -23.604 1.00 80.69 96 GLY A N 1
ATOM 727 C CA . GLY A 1 96 ? 23.821 -12.913 -22.500 1.00 80.69 96 GLY A CA 1
ATOM 728 C C . GLY A 1 96 ? 23.217 -12.422 -21.178 1.00 80.69 96 GLY A C 1
ATOM 729 O O . GLY A 1 96 ? 23.245 -13.162 -20.198 1.00 80.69 96 GLY A O 1
ATOM 730 N N . GLN A 1 97 ? 22.651 -11.212 -21.121 1.00 81.94 97 GLN A N 1
ATOM 731 C CA . GLN A 1 97 ? 21.947 -10.737 -19.931 1.00 81.94 97 GLN A CA 1
ATOM 732 C C . GLN A 1 97 ? 20.601 -11.458 -19.767 1.00 81.94 97 GLN A C 1
ATOM 734 O O . GLN A 1 97 ? 19.645 -11.193 -20.499 1.00 81.94 97 GLN A O 1
ATOM 739 N N . MET A 1 98 ? 20.532 -12.338 -18.767 1.00 78.06 98 MET A N 1
ATOM 740 C CA . MET A 1 98 ? 19.338 -13.132 -18.445 1.00 78.06 98 MET A CA 1
ATOM 741 C C . MET A 1 98 ? 18.523 -12.567 -17.276 1.00 78.06 98 MET A C 1
ATOM 743 O O . MET A 1 98 ? 17.363 -12.933 -17.116 1.00 78.06 98 MET A O 1
ATOM 747 N N . GLU A 1 99 ? 19.099 -11.660 -16.483 1.00 81.62 99 GLU A N 1
ATOM 748 C CA . GLU A 1 99 ? 18.476 -11.124 -15.269 1.00 81.62 99 GLU A CA 1
ATOM 749 C C . GLU A 1 99 ? 18.544 -9.593 -15.176 1.00 81.62 99 GLU A C 1
ATOM 751 O O . GLU A 1 99 ? 19.380 -8.926 -15.799 1.00 81.62 99 GLU A O 1
ATOM 756 N N . ILE A 1 100 ? 17.645 -9.042 -14.359 1.00 83.94 100 ILE A N 1
ATOM 757 C CA . ILE A 1 100 ? 17.685 -7.653 -13.907 1.00 83.94 100 ILE A CA 1
ATOM 758 C C . ILE A 1 100 ? 18.148 -7.658 -12.461 1.00 83.94 100 ILE A C 1
ATOM 760 O O . ILE A 1 100 ? 17.438 -8.126 -11.572 1.00 83.94 100 ILE A O 1
ATOM 764 N N . ASN A 1 101 ? 19.326 -7.092 -12.225 1.00 84.62 101 ASN A N 1
ATOM 765 C CA . ASN A 1 101 ? 19.848 -6.908 -10.884 1.00 84.62 101 ASN A CA 1
ATOM 766 C C . ASN A 1 101 ? 19.628 -5.457 -10.444 1.00 84.62 101 ASN A C 1
ATOM 768 O O . ASN A 1 101 ? 20.251 -4.537 -10.971 1.00 84.62 101 ASN A O 1
ATOM 772 N N . ILE A 1 102 ? 18.739 -5.260 -9.468 1.00 88.50 102 ILE A N 1
ATOM 773 C CA . ILE A 1 102 ? 18.465 -3.938 -8.887 1.00 88.50 102 ILE A CA 1
ATOM 774 C C . ILE A 1 102 ? 19.284 -3.658 -7.621 1.00 88.50 102 ILE A C 1
ATOM 776 O O . ILE A 1 102 ? 19.113 -2.603 -7.023 1.00 88.50 102 ILE A O 1
ATOM 780 N N . GLY A 1 103 ? 20.161 -4.570 -7.188 1.00 87.38 103 GLY A N 1
ATOM 781 C CA . GLY A 1 103 ? 20.815 -4.526 -5.876 1.00 87.38 103 GLY A CA 1
ATOM 782 C C . GLY A 1 103 ? 21.622 -3.252 -5.615 1.00 87.38 103 GLY A C 1
ATOM 783 O O . GLY A 1 103 ? 21.572 -2.709 -4.512 1.00 87.38 103 GLY A O 1
ATOM 784 N N . GLN A 1 104 ? 22.305 -2.722 -6.634 1.00 87.75 104 GLN A N 1
ATOM 785 C CA . GLN A 1 104 ? 23.030 -1.454 -6.514 1.00 87.75 104 GLN A CA 1
ATOM 786 C C . GLN A 1 104 ? 22.078 -0.281 -6.242 1.00 87.75 104 GLN A C 1
ATOM 788 O O . GLN A 1 104 ? 22.274 0.456 -5.280 1.00 87.75 104 GLN A O 1
ATOM 793 N N . GLU A 1 105 ? 21.025 -0.122 -7.047 1.00 89.94 105 GLU A N 1
ATOM 794 C CA . GLU A 1 105 ? 20.010 0.925 -6.852 1.00 89.94 105 GLU A CA 1
ATOM 795 C C . GLU A 1 105 ? 19.254 0.742 -5.530 1.00 89.94 105 GLU A C 1
ATOM 797 O O . GLU A 1 105 ? 18.967 1.714 -4.834 1.00 89.94 105 GLU A O 1
ATOM 802 N N . TYR A 1 106 ? 18.989 -0.509 -5.149 1.00 89.75 106 TYR A N 1
ATOM 803 C CA . TYR A 1 106 ? 18.350 -0.883 -3.892 1.00 89.75 106 TYR A CA 1
ATOM 804 C C . TYR A 1 106 ? 19.153 -0.386 -2.680 1.00 89.75 106 TYR A C 1
ATOM 806 O O . TYR A 1 106 ? 18.586 0.172 -1.737 1.00 89.75 106 TYR A O 1
ATOM 814 N N . ALA A 1 107 ? 20.482 -0.524 -2.727 1.00 92.44 107 ALA A N 1
ATOM 815 C CA . ALA A 1 107 ? 21.387 -0.014 -1.702 1.00 92.44 107 ALA A CA 1
ATOM 816 C C . ALA A 1 107 ? 21.540 1.516 -1.758 1.00 92.44 107 ALA A C 1
ATOM 818 O O . ALA A 1 107 ? 21.431 2.173 -0.723 1.00 92.44 107 ALA A O 1
ATOM 819 N N . LEU A 1 108 ? 21.741 2.094 -2.950 1.00 93.25 108 LEU A N 1
ATOM 820 C CA . LEU A 1 108 ? 21.920 3.543 -3.135 1.00 93.25 108 LEU A CA 1
ATOM 821 C C . LEU A 1 108 ? 20.716 4.348 -2.635 1.00 93.25 108 LEU A C 1
ATOM 823 O O . LEU A 1 108 ? 20.885 5.398 -2.021 1.00 93.25 108 LEU A O 1
ATOM 827 N N . ARG A 1 109 ? 19.502 3.834 -2.849 1.00 94.75 109 ARG A N 1
ATOM 828 C CA . ARG A 1 109 ? 18.246 4.453 -2.392 1.00 94.75 109 ARG A CA 1
ATOM 829 C C . ARG A 1 109 ? 17.891 4.095 -0.950 1.00 94.75 109 ARG A C 1
ATOM 831 O O . ARG A 1 109 ? 16.810 4.437 -0.481 1.00 94.75 109 ARG A O 1
ATOM 838 N N . LYS A 1 110 ? 18.774 3.382 -0.241 1.00 96.44 110 LYS A N 1
ATOM 839 C CA . LYS A 1 110 ? 18.570 2.934 1.142 1.00 96.44 110 LYS A CA 1
ATOM 840 C C . LYS A 1 110 ? 17.240 2.194 1.346 1.00 96.44 110 LYS A C 1
ATOM 842 O O . LYS A 1 110 ? 16.606 2.328 2.393 1.00 96.44 110 LYS A O 1
ATOM 847 N N . ILE A 1 111 ? 16.802 1.400 0.368 1.00 96.62 111 ILE A N 1
ATOM 848 C CA . ILE A 1 111 ? 15.539 0.651 0.453 1.00 96.62 111 ILE A CA 1
ATOM 849 C C . ILE A 1 111 ? 15.513 -0.297 1.670 1.00 96.62 111 ILE A C 1
ATOM 851 O O . ILE A 1 111 ? 14.520 -0.274 2.401 1.00 96.62 111 ILE A O 1
ATOM 855 N N . PRO A 1 112 ? 16.596 -1.043 1.993 1.00 96.62 112 PRO A N 1
ATOM 856 C CA . PRO A 1 112 ? 16.634 -1.859 3.208 1.00 96.62 112 PRO A CA 1
ATOM 857 C C . PRO A 1 112 ? 16.403 -1.060 4.495 1.00 96.62 112 PRO A C 1
ATOM 859 O O . PRO A 1 112 ? 15.746 -1.553 5.406 1.00 96.62 112 PRO A O 1
ATOM 862 N N . ALA A 1 113 ? 16.921 0.170 4.573 1.00 98.06 113 ALA A N 1
ATOM 863 C CA . ALA A 1 113 ? 16.801 1.003 5.765 1.00 98.06 113 ALA A CA 1
ATOM 864 C C . ALA A 1 113 ? 15.371 1.542 5.945 1.00 98.06 113 ALA A C 1
ATOM 866 O O . ALA A 1 113 ? 14.864 1.535 7.063 1.00 98.06 113 ALA A O 1
ATOM 867 N N . HIS A 1 114 ? 14.680 1.898 4.855 1.00 98.44 114 HIS A N 1
ATOM 868 C CA . HIS A 1 114 ? 13.254 2.250 4.899 1.00 98.44 114 HIS A CA 1
ATOM 869 C C . HIS A 1 114 ? 12.392 1.072 5.375 1.00 98.44 114 HIS A C 1
ATOM 871 O O . HIS A 1 114 ? 11.530 1.245 6.234 1.00 98.44 114 HIS A O 1
ATOM 877 N N . ILE A 1 115 ? 12.647 -0.139 4.864 1.00 98.25 115 ILE A N 1
ATOM 878 C CA . ILE A 1 115 ? 11.925 -1.350 5.289 1.00 98.25 115 ILE A CA 1
ATOM 879 C C . ILE A 1 115 ? 12.218 -1.661 6.761 1.00 98.25 115 ILE A C 1
ATOM 881 O O . ILE A 1 115 ? 11.300 -1.963 7.518 1.00 98.25 115 ILE A O 1
ATOM 885 N N . ALA A 1 116 ? 13.480 -1.570 7.189 1.00 98.12 116 ALA A N 1
ATOM 886 C CA . ALA A 1 116 ? 13.863 -1.809 8.579 1.00 98.12 116 ALA A CA 1
ATOM 887 C C . ALA A 1 116 ? 13.200 -0.807 9.538 1.00 98.12 116 ALA A C 1
ATOM 889 O O . ALA A 1 116 ? 12.682 -1.214 10.577 1.00 98.12 116 ALA A O 1
ATOM 890 N N . TYR A 1 117 ? 13.163 0.477 9.169 1.00 98.56 117 TYR A N 1
ATOM 891 C CA . TYR A 1 117 ? 12.489 1.510 9.952 1.00 98.56 117 TYR A CA 1
ATOM 892 C C . TYR A 1 117 ? 10.974 1.272 10.028 1.00 98.56 117 TYR A C 1
ATOM 894 O O . TYR A 1 117 ? 10.413 1.263 11.121 1.00 98.56 117 TYR A O 1
ATOM 902 N N . SER A 1 118 ? 10.329 0.962 8.898 1.00 98.50 118 SER A N 1
ATOM 903 C CA . SER A 1 118 ? 8.913 0.568 8.852 1.00 98.50 118 SER A CA 1
ATOM 904 C C . SER A 1 118 ? 8.612 -0.620 9.774 1.00 98.50 118 SER A C 1
ATOM 906 O O . SER A 1 118 ? 7.648 -0.567 10.539 1.00 98.50 118 SER A O 1
ATOM 908 N N . LYS A 1 119 ? 9.466 -1.654 9.774 1.00 98.44 119 LYS A N 1
ATOM 909 C CA . LYS A 1 119 ? 9.313 -2.815 10.662 1.00 98.44 119 LYS A CA 1
ATOM 910 C C . LYS A 1 119 ? 9.465 -2.460 12.137 1.00 98.44 119 LYS A C 1
ATOM 912 O O . LYS A 1 119 ? 8.715 -2.960 12.969 1.00 98.44 119 LYS A O 1
ATOM 917 N N . ALA A 1 120 ? 10.424 -1.605 12.480 1.00 98.31 120 ALA A N 1
ATOM 918 C CA . ALA A 1 120 ? 10.596 -1.152 13.857 1.00 98.31 120 ALA A CA 1
ATOM 919 C C . ALA A 1 120 ? 9.345 -0.414 14.370 1.00 98.31 120 ALA A C 1
ATOM 921 O O . ALA A 1 120 ? 8.909 -0.673 15.493 1.00 98.31 120 ALA A O 1
ATOM 922 N N . LEU A 1 121 ? 8.713 0.393 13.509 1.00 98.56 121 LEU A N 1
ATOM 923 C CA . LEU A 1 121 ? 7.488 1.126 13.832 1.00 98.56 121 LEU A CA 1
ATOM 924 C C . LEU A 1 121 ? 6.280 0.227 14.137 1.00 98.56 121 LEU A C 1
ATOM 926 O O . LEU A 1 121 ? 5.397 0.660 14.871 1.00 98.56 121 LEU A O 1
ATOM 930 N N . PHE A 1 122 ? 6.233 -1.021 13.650 1.00 97.94 122 PHE A N 1
ATOM 931 C CA . PHE A 1 122 ? 5.172 -1.977 14.023 1.00 97.94 122 PHE A CA 1
ATOM 932 C C . PHE A 1 122 ? 5.186 -2.350 15.502 1.00 97.94 122 PHE A C 1
ATOM 934 O O . PHE A 1 122 ? 4.160 -2.746 16.040 1.00 97.94 122 PHE A O 1
ATOM 941 N N . ARG A 1 123 ? 6.345 -2.265 16.162 1.00 96.69 123 ARG A N 1
ATOM 942 C CA . ARG A 1 123 ? 6.478 -2.644 17.575 1.00 96.69 123 ARG A CA 1
ATOM 943 C C . ARG A 1 123 ? 6.301 -1.460 18.509 1.00 96.69 123 ARG A C 1
ATOM 945 O O . ARG A 1 123 ? 5.786 -1.631 19.606 1.00 96.69 123 ARG A O 1
ATOM 952 N N . GLN A 1 124 ? 6.785 -0.294 18.098 1.00 96.38 124 GLN A N 1
ATOM 953 C CA . GLN A 1 124 ? 6.719 0.934 18.878 1.00 96.38 124 GLN A CA 1
ATOM 954 C C . GLN A 1 124 ? 6.979 2.143 17.983 1.00 96.38 124 GLN A C 1
ATOM 956 O O . GLN A 1 124 ? 7.765 2.062 17.038 1.00 96.38 124 GLN A O 1
ATOM 961 N N . ASP A 1 125 ? 6.365 3.274 18.315 1.00 96.88 125 ASP A N 1
ATOM 962 C CA . ASP A 1 125 ? 6.720 4.552 17.702 1.00 96.88 125 ASP A CA 1
ATOM 963 C C . ASP A 1 125 ? 8.155 4.961 18.087 1.00 96.88 125 ASP A C 1
ATOM 965 O O . ASP A 1 125 ? 8.635 4.656 19.183 1.00 96.88 125 ASP A O 1
ATOM 969 N N . GLN A 1 126 ? 8.859 5.624 17.171 1.00 96.38 126 GLN A N 1
ATOM 970 C CA . GLN A 1 126 ? 10.242 6.069 17.360 1.00 96.38 126 GLN A CA 1
ATOM 971 C C . GLN A 1 126 ? 10.578 7.220 16.412 1.00 96.38 126 GLN A C 1
ATOM 973 O O . GLN A 1 126 ? 10.033 7.298 15.312 1.00 96.38 126 GLN A O 1
ATOM 978 N N . ASP A 1 127 ? 11.521 8.076 16.808 1.00 97.50 127 ASP A N 1
ATOM 979 C CA . ASP A 1 127 ? 11.946 9.227 16.006 1.00 97.50 127 ASP A CA 1
ATOM 980 C C . ASP A 1 127 ? 12.384 8.838 14.584 1.00 97.50 127 ASP A C 1
ATOM 982 O O . ASP A 1 127 ? 12.851 7.726 14.312 1.00 97.50 127 ASP A O 1
ATOM 986 N N . TRP A 1 128 ? 12.223 9.782 13.662 1.00 98.00 128 TRP A N 1
ATOM 987 C CA . TRP A 1 128 ? 12.628 9.642 12.274 1.00 98.00 128 TRP A CA 1
ATOM 988 C C . TRP A 1 128 ? 14.158 9.564 12.161 1.00 98.00 128 TRP A C 1
ATOM 990 O O . TRP A 1 128 ? 14.842 10.441 12.694 1.00 98.00 128 TRP A O 1
ATOM 1000 N N . PRO A 1 129 ? 14.728 8.579 11.442 1.00 97.50 129 PRO A N 1
ATOM 1001 C CA . PRO A 1 129 ? 16.171 8.456 11.306 1.00 97.50 129 PRO A CA 1
ATOM 1002 C C . PRO A 1 129 ? 16.754 9.629 10.516 1.00 97.50 129 PRO A C 1
ATOM 1004 O O . PRO A 1 129 ? 16.305 9.917 9.405 1.00 97.50 129 PRO A O 1
ATOM 1007 N N . ASP A 1 13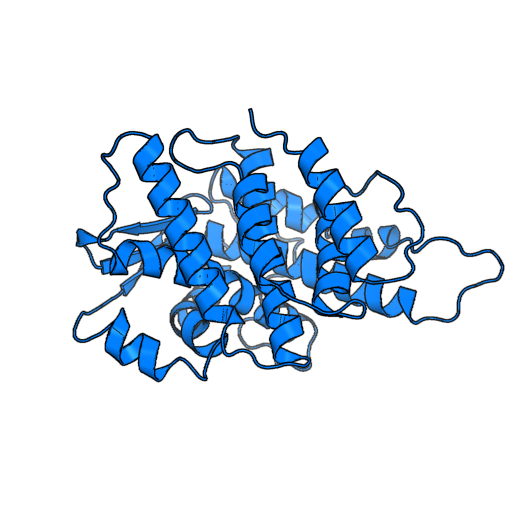0 ? 17.798 10.265 11.053 1.00 94.38 130 ASP A N 1
ATOM 1008 C CA . ASP A 1 130 ? 18.448 11.439 10.444 1.00 94.38 130 ASP A CA 1
ATOM 1009 C C . ASP A 1 130 ? 18.985 11.176 9.026 1.00 94.38 130 ASP A C 1
ATOM 1011 O O . ASP A 1 130 ? 19.193 12.101 8.241 1.00 94.38 130 ASP A O 1
ATOM 1015 N N . ASP A 1 131 ? 19.240 9.912 8.691 1.00 92.56 131 ASP A N 1
ATOM 1016 C CA . ASP A 1 131 ? 19.846 9.505 7.434 1.00 92.56 131 ASP A CA 1
ATOM 1017 C C . ASP A 1 131 ? 18.829 9.029 6.378 1.00 92.56 131 ASP A C 1
ATOM 1019 O O . ASP A 1 131 ? 19.243 8.670 5.266 1.00 92.56 131 ASP A O 1
ATOM 1023 N N . LEU A 1 132 ? 17.527 9.042 6.693 1.00 96.31 132 LEU A N 1
ATOM 1024 C CA . LEU A 1 132 ? 16.443 8.733 5.759 1.00 96.31 132 LEU A CA 1
ATOM 1025 C C . LEU A 1 132 ? 15.720 10.003 5.288 1.00 96.31 132 LEU A C 1
ATOM 1027 O O . LEU A 1 132 ? 15.397 10.869 6.104 1.00 96.31 132 LEU A O 1
ATOM 1031 N N . PRO A 1 133 ? 15.402 10.117 3.983 1.00 94.69 133 PRO A N 1
ATOM 1032 C CA . PRO A 1 133 ? 14.648 11.252 3.471 1.00 94.69 133 PRO A CA 1
ATOM 1033 C C . PRO A 1 133 ? 13.257 11.296 4.104 1.00 94.69 133 PRO A C 1
ATOM 1035 O O . PRO A 1 133 ? 12.549 10.294 4.119 1.00 94.69 133 PRO A O 1
ATOM 1038 N N . GLN A 1 134 ? 12.853 12.464 4.595 1.00 95.88 134 GLN A N 1
ATOM 1039 C CA . GLN A 1 134 ? 11.495 12.685 5.088 1.00 95.88 134 GLN A CA 1
ATOM 1040 C C . GLN A 1 134 ? 10.516 12.901 3.920 1.00 95.88 134 GLN A C 1
ATOM 1042 O O . GLN A 1 134 ? 10.914 13.454 2.886 1.00 95.88 134 GLN A O 1
ATOM 1047 N N . PRO A 1 135 ? 9.229 12.528 4.068 1.00 95.75 135 PRO A N 1
ATOM 1048 C CA . PRO A 1 135 ? 8.181 12.918 3.135 1.00 95.75 135 PRO A CA 1
ATOM 1049 C C . PRO A 1 135 ? 8.178 14.426 2.889 1.00 95.75 135 PRO A C 1
ATOM 1051 O O . PRO A 1 135 ? 8.327 15.229 3.807 1.00 95.75 135 PRO A O 1
ATOM 1054 N N . GLN A 1 136 ? 7.926 14.807 1.637 1.00 95.50 136 GLN A N 1
ATOM 1055 C CA . GLN A 1 136 ? 7.691 16.193 1.230 1.00 95.50 136 GLN A CA 1
ATOM 1056 C C . GLN A 1 136 ? 6.240 16.330 0.755 1.00 95.50 136 GLN A C 1
ATOM 1058 O O . GLN A 1 136 ? 5.971 16.128 -0.428 1.00 95.50 136 GLN A O 1
ATOM 1063 N N . PRO A 1 137 ? 5.273 16.638 1.638 1.00 91.56 137 PRO A N 1
ATOM 1064 C CA . PRO A 1 137 ? 3.841 16.520 1.332 1.00 91.56 137 PRO A CA 1
ATOM 1065 C C . PRO A 1 137 ? 3.354 17.418 0.188 1.00 91.56 137 PRO A C 1
ATOM 1067 O O . PRO A 1 137 ? 2.340 17.121 -0.436 1.00 91.56 137 PRO A O 1
ATOM 1070 N N . SER A 1 138 ? 4.079 18.500 -0.106 1.00 92.44 138 SER A N 1
ATOM 1071 C CA . SER A 1 138 ? 3.789 19.442 -1.192 1.00 92.44 138 SER A CA 1
ATOM 1072 C C . SER A 1 138 ? 4.576 19.182 -2.483 1.00 92.44 138 SER A C 1
ATOM 1074 O O . SER A 1 138 ? 4.559 20.030 -3.373 1.00 92.44 138 SER A O 1
ATOM 1076 N N . ALA A 1 139 ? 5.305 18.066 -2.590 1.00 95.94 139 ALA A N 1
ATOM 1077 C CA . ALA A 1 139 ? 6.053 17.729 -3.799 1.00 95.94 139 ALA A CA 1
ATOM 1078 C C . ALA A 1 139 ? 5.109 17.530 -5.002 1.00 95.94 139 ALA A C 1
ATOM 1080 O O . ALA A 1 139 ? 4.084 16.854 -4.898 1.00 95.94 139 ALA A O 1
ATOM 1081 N N . GLY A 1 140 ? 5.460 18.120 -6.151 1.00 95.50 140 GLY A N 1
ATOM 1082 C CA . GLY A 1 140 ? 4.679 18.014 -7.388 1.00 95.50 140 GLY A CA 1
ATOM 1083 C C . GLY A 1 140 ? 4.714 16.600 -7.972 1.00 95.50 140 GLY A C 1
ATOM 1084 O O . GLY A 1 140 ? 5.727 15.912 -7.855 1.00 95.50 140 GLY A O 1
ATOM 1085 N N . LEU A 1 141 ? 3.623 16.151 -8.607 1.00 92.44 141 LEU A N 1
ATOM 1086 C CA . LEU A 1 141 ? 3.485 14.791 -9.173 1.00 92.44 141 LEU A CA 1
ATOM 1087 C C . LEU A 1 141 ? 4.489 14.465 -10.297 1.00 92.44 141 LEU A C 1
ATOM 1089 O O . LEU A 1 141 ? 4.672 13.304 -10.668 1.00 92.44 141 LEU A O 1
ATOM 1093 N N . ASP A 1 142 ? 5.137 15.481 -10.854 1.00 94.25 142 ASP A N 1
ATOM 1094 C CA . ASP A 1 142 ? 6.228 15.374 -11.818 1.00 94.25 142 ASP A CA 1
ATOM 1095 C C . ASP A 1 142 ? 7.579 15.012 -11.172 1.00 94.25 142 ASP A C 1
ATOM 1097 O O . ASP A 1 142 ? 8.485 14.559 -11.871 1.00 94.25 142 ASP A O 1
ATOM 1101 N N . THR A 1 143 ? 7.702 15.126 -9.847 1.00 96.69 143 THR A N 1
ATOM 1102 C CA . THR A 1 143 ? 8.905 14.763 -9.080 1.00 96.69 143 THR A CA 1
ATOM 1103 C C . THR A 1 143 ? 8.872 13.315 -8.574 1.00 96.69 143 THR A C 1
ATOM 1105 O O . THR A 1 143 ? 7.813 12.693 -8.477 1.00 96.69 143 THR A O 1
ATOM 1108 N N . SER A 1 144 ? 10.040 12.771 -8.213 1.00 94.88 144 SER A N 1
ATOM 1109 C CA . SER A 1 144 ? 10.149 11.448 -7.575 1.00 94.88 144 SER A CA 1
ATOM 1110 C C . SER A 1 144 ? 9.357 11.402 -6.262 1.00 94.88 144 SER A C 1
ATOM 1112 O O . SER A 1 144 ? 8.494 10.545 -6.089 1.00 94.88 144 SER A O 1
ATOM 1114 N N . GLU A 1 145 ? 9.570 12.375 -5.376 1.00 95.94 145 GLU A N 1
ATOM 1115 C CA . GLU A 1 145 ? 8.864 12.510 -4.098 1.00 95.94 145 GLU A CA 1
ATOM 1116 C C . GLU A 1 145 ? 7.346 12.624 -4.273 1.00 95.94 145 GLU A C 1
ATOM 1118 O O . GLU A 1 145 ? 6.594 11.961 -3.559 1.00 95.94 145 GLU A O 1
ATOM 1123 N N . GLY A 1 146 ? 6.869 13.406 -5.246 1.00 97.56 146 GLY A N 1
ATOM 1124 C CA . GLY A 1 146 ? 5.435 13.505 -5.521 1.00 97.56 146 GLY A CA 1
ATOM 1125 C C . GLY A 1 146 ? 4.827 12.176 -5.967 1.00 97.56 146 GLY A C 1
ATOM 1126 O O . GLY A 1 146 ? 3.707 11.848 -5.575 1.00 97.56 146 GLY A O 1
ATOM 1127 N N . ARG A 1 147 ? 5.569 11.358 -6.724 1.00 97.50 147 ARG A N 1
ATOM 1128 C CA . ARG A 1 147 ? 5.126 10.010 -7.117 1.00 97.50 147 ARG A CA 1
ATOM 1129 C C . ARG A 1 147 ? 5.150 9.019 -5.956 1.00 97.50 147 ARG A C 1
ATOM 1131 O O . ARG A 1 147 ? 4.226 8.213 -5.859 1.00 97.50 147 ARG A O 1
ATOM 1138 N N . VAL A 1 148 ? 6.134 9.111 -5.057 1.00 98.44 148 VAL A N 1
ATOM 1139 C CA . VAL A 1 148 ? 6.143 8.352 -3.793 1.00 98.44 148 VAL A CA 1
ATOM 1140 C C . VAL A 1 148 ? 4.911 8.702 -2.962 1.00 98.44 148 VAL A C 1
ATOM 1142 O O . VAL A 1 148 ? 4.194 7.805 -2.526 1.00 98.44 148 VAL A O 1
ATOM 1145 N N . ASN A 1 149 ? 4.611 9.993 -2.802 1.00 98.12 149 ASN A N 1
ATOM 1146 C CA . ASN A 1 149 ? 3.418 10.436 -2.083 1.00 98.12 149 ASN A CA 1
ATOM 1147 C C . ASN A 1 149 ? 2.133 9.947 -2.758 1.00 98.12 149 ASN A C 1
ATOM 1149 O O . ASN A 1 149 ? 1.195 9.557 -2.070 1.00 98.12 149 ASN A O 1
ATOM 1153 N N . ASN A 1 150 ? 2.080 9.936 -4.091 1.00 98.06 150 ASN A N 1
ATOM 1154 C CA . ASN A 1 150 ? 0.927 9.417 -4.818 1.00 98.06 150 ASN A CA 1
ATOM 1155 C C . ASN A 1 150 ? 0.719 7.916 -4.547 1.00 98.06 150 ASN A C 1
ATOM 1157 O O . ASN A 1 150 ? -0.398 7.501 -4.248 1.00 98.06 150 ASN A O 1
ATOM 1161 N N . ALA A 1 151 ? 1.790 7.114 -4.581 1.00 98.62 151 ALA A N 1
ATOM 1162 C CA . ALA A 1 151 ? 1.735 5.697 -4.216 1.00 98.62 151 ALA A CA 1
ATOM 1163 C C . ALA A 1 151 ? 1.298 5.500 -2.753 1.00 98.62 151 ALA A C 1
ATOM 1165 O O . ALA A 1 151 ? 0.428 4.674 -2.483 1.00 98.62 151 ALA A O 1
ATOM 1166 N N . PHE A 1 152 ? 1.832 6.314 -1.838 1.00 98.81 152 PHE A N 1
ATOM 1167 C CA . PHE A 1 152 ? 1.448 6.330 -0.427 1.00 98.81 152 PHE A CA 1
ATOM 1168 C C . PHE A 1 152 ? -0.038 6.617 -0.225 1.00 98.81 152 PHE A C 1
ATOM 1170 O O . PHE A 1 152 ? -0.718 5.835 0.433 1.00 98.81 152 PHE A O 1
ATOM 1177 N N . TYR A 1 153 ? -0.571 7.695 -0.806 1.00 98.69 153 TYR A N 1
ATOM 1178 C CA . TYR A 1 153 ? -1.991 8.012 -0.660 1.00 98.69 153 TYR A CA 1
ATOM 1179 C C . TYR A 1 153 ? -2.877 6.964 -1.330 1.00 98.69 153 TYR A C 1
ATOM 1181 O O . TYR A 1 153 ? -3.938 6.655 -0.798 1.00 98.69 153 TYR A O 1
ATOM 1189 N N . GLY A 1 154 ? -2.452 6.372 -2.449 1.00 98.62 154 GLY A N 1
ATOM 1190 C CA . GLY A 1 154 ? -3.172 5.256 -3.056 1.00 98.62 154 GLY A CA 1
ATOM 1191 C C . GLY A 1 154 ? -3.258 4.041 -2.127 1.00 98.62 154 GLY A C 1
ATOM 1192 O O . GLY A 1 154 ? -4.345 3.505 -1.930 1.00 98.62 154 GLY A O 1
ATOM 1193 N N . ALA A 1 155 ? -2.145 3.654 -1.496 1.00 98.88 155 ALA A N 1
ATOM 1194 C CA . ALA A 1 155 ? -2.112 2.525 -0.565 1.00 98.88 155 ALA A CA 1
ATOM 1195 C C . ALA A 1 155 ? -2.914 2.831 0.709 1.00 98.88 155 ALA A C 1
ATOM 1197 O O . ALA A 1 155 ? -3.722 2.019 1.158 1.00 98.88 155 ALA A O 1
ATOM 1198 N N . LEU A 1 156 ? -2.769 4.050 1.238 1.00 98.81 156 LEU A N 1
ATOM 1199 C CA . LEU A 1 156 ? -3.546 4.541 2.373 1.00 98.81 156 LEU A CA 1
ATOM 1200 C C . LEU A 1 156 ? -5.048 4.558 2.069 1.00 98.81 156 LEU A C 1
ATOM 1202 O O . LEU A 1 156 ? -5.850 4.339 2.967 1.00 98.81 156 LEU A O 1
ATOM 1206 N N . SER A 1 157 ? -5.442 4.789 0.814 1.00 98.69 157 SER A N 1
ATOM 1207 C CA . SER A 1 157 ? -6.853 4.766 0.424 1.00 98.69 157 SER A CA 1
ATOM 1208 C C . SER A 1 157 ? -7.470 3.388 0.610 1.00 98.69 157 SER A C 1
ATOM 1210 O O . SER A 1 157 ? -8.575 3.311 1.129 1.00 98.69 157 SER A O 1
ATOM 1212 N N . TRP A 1 158 ? -6.766 2.315 0.229 1.00 98.81 158 TRP A N 1
ATOM 1213 C CA . TRP A 1 158 ? -7.254 0.949 0.443 1.00 98.81 158 TRP A CA 1
ATOM 1214 C C . TRP A 1 158 ? -7.394 0.645 1.940 1.00 98.81 158 TRP A C 1
ATOM 1216 O O . TRP A 1 158 ? -8.441 0.169 2.363 1.00 98.81 158 TRP A O 1
ATOM 1226 N N . ILE A 1 159 ? -6.404 1.032 2.756 1.00 98.75 159 ILE A N 1
ATOM 1227 C CA . ILE A 1 159 ? -6.454 0.858 4.219 1.00 98.75 159 ILE A CA 1
ATOM 1228 C C . ILE A 1 159 ? -7.624 1.641 4.829 1.00 98.75 159 ILE A C 1
ATOM 1230 O O . ILE A 1 159 ? -8.406 1.092 5.592 1.00 98.75 159 ILE A O 1
ATOM 1234 N N . ILE A 1 160 ? -7.800 2.917 4.475 1.00 98.44 160 ILE A N 1
ATOM 1235 C CA . ILE A 1 160 ? -8.914 3.711 5.009 1.00 98.44 160 ILE A CA 1
ATOM 1236 C C . ILE A 1 160 ? -10.259 3.163 4.518 1.00 98.44 160 ILE A C 1
ATOM 1238 O O . ILE A 1 160 ? -11.208 3.166 5.288 1.00 98.44 160 ILE A O 1
ATOM 1242 N N . LEU A 1 161 ? -10.370 2.689 3.273 1.00 98.38 161 LEU A N 1
ATOM 1243 C CA . LEU A 1 161 ? -11.599 2.063 2.774 1.00 98.38 161 LEU A CA 1
ATOM 1244 C C . LEU A 1 161 ? -11.928 0.765 3.522 1.00 98.38 161 LEU A C 1
ATOM 1246 O O . LEU A 1 161 ? -13.100 0.524 3.803 1.00 98.38 161 LEU A O 1
ATOM 1250 N N . HIS A 1 162 ? -10.916 -0.017 3.899 1.00 98.31 162 HIS A N 1
ATOM 1251 C CA . HIS A 1 162 ? -11.076 -1.183 4.766 1.00 98.31 162 HIS A CA 1
ATOM 1252 C C . HIS A 1 162 ? -11.636 -0.7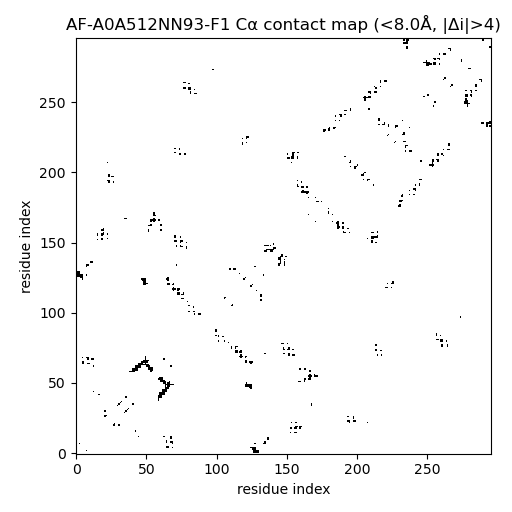64 6.136 1.00 98.31 162 HIS A C 1
ATOM 1254 O O . HIS A 1 162 ? -12.683 -1.251 6.559 1.00 98.31 162 HIS A O 1
ATOM 1260 N N . GLU A 1 163 ? -11.037 0.239 6.784 1.00 97.50 163 GLU A N 1
ATOM 1261 C CA . GLU A 1 163 ? -11.557 0.758 8.057 1.00 97.50 163 GLU A CA 1
ATOM 1262 C C . GLU A 1 163 ? -12.954 1.383 7.922 1.00 97.50 163 GLU A C 1
ATOM 1264 O O . GLU A 1 163 ? -13.790 1.286 8.824 1.00 97.50 163 GLU A O 1
ATOM 1269 N N . ILE A 1 164 ? -13.241 2.004 6.774 1.00 96.00 164 ILE A N 1
ATOM 1270 C CA . ILE A 1 164 ? -14.569 2.525 6.464 1.00 96.00 164 ILE A CA 1
ATOM 1271 C C . ILE A 1 164 ? -15.590 1.392 6.419 1.00 96.00 164 ILE A C 1
ATOM 1273 O O . ILE A 1 164 ? -16.694 1.570 6.933 1.00 96.00 164 ILE A O 1
ATOM 1277 N N . ALA A 1 165 ? -15.234 0.238 5.853 1.00 96.12 165 ALA A N 1
ATOM 1278 C CA . ALA A 1 165 ? -16.114 -0.920 5.787 1.00 96.12 165 ALA A CA 1
ATOM 1279 C C . ALA A 1 165 ? -16.533 -1.389 7.187 1.00 96.12 165 ALA A C 1
ATOM 1281 O O . ALA A 1 165 ? -17.720 -1.617 7.421 1.00 96.12 165 ALA A O 1
ATOM 1282 N N . HIS A 1 166 ? -15.598 -1.447 8.143 1.00 95.44 166 HIS A N 1
ATOM 1283 C CA . HIS A 1 166 ? -15.914 -1.805 9.528 1.00 95.44 166 HIS A CA 1
ATOM 1284 C C . HIS A 1 166 ? -16.903 -0.836 10.176 1.00 95.44 166 HIS A C 1
ATOM 1286 O O . HIS A 1 166 ? -17.861 -1.258 10.826 1.00 95.44 166 HIS A O 1
ATOM 1292 N N . VAL A 1 167 ? -16.711 0.473 9.986 1.00 93.56 167 VAL A N 1
ATOM 1293 C CA . VAL A 1 167 ? -17.649 1.479 10.506 1.00 93.56 167 VAL A CA 1
ATOM 1294 C C . VAL A 1 167 ? -19.005 1.385 9.799 1.00 93.56 167 VAL A C 1
ATOM 1296 O O . VAL A 1 167 ? -20.041 1.422 10.461 1.00 93.56 167 VAL A O 1
ATOM 1299 N N . HIS A 1 168 ? -19.010 1.243 8.472 1.00 92.88 168 HIS A N 1
ATOM 1300 C CA . HIS A 1 168 ? -20.219 1.181 7.648 1.00 92.88 168 HIS A CA 1
ATOM 1301 C C . HIS A 1 168 ? -21.084 -0.038 7.990 1.00 92.88 168 HIS A C 1
ATOM 1303 O O . HIS A 1 168 ? -22.306 0.073 8.086 1.00 92.88 168 HIS A O 1
ATOM 1309 N N . HIS A 1 169 ? -20.454 -1.191 8.212 1.00 92.50 169 HIS A N 1
ATOM 1310 C CA . HIS A 1 169 ? -21.139 -2.432 8.558 1.00 92.50 169 HIS A CA 1
ATOM 1311 C C . HIS A 1 169 ? -21.446 -2.585 10.052 1.00 92.50 169 HIS A C 1
ATOM 1313 O O . HIS A 1 169 ? -22.181 -3.502 10.417 1.00 92.50 169 HIS A O 1
ATOM 1319 N N . GLY A 1 170 ? -20.955 -1.672 10.898 1.00 90.81 170 GLY A N 1
ATOM 1320 C CA . GLY A 1 170 ? -21.180 -1.715 12.341 1.00 90.81 170 GLY A CA 1
ATOM 1321 C C . GLY A 1 170 ? -20.468 -2.890 13.009 1.00 90.81 170 GLY A C 1
ATOM 1322 O O . GLY A 1 170 ? -21.056 -3.559 13.854 1.00 90.81 170 GLY A O 1
ATOM 1323 N N . ASP A 1 171 ? -19.228 -3.158 12.606 1.00 92.31 171 ASP A N 1
ATOM 1324 C CA . ASP A 1 171 ? -18.495 -4.351 13.022 1.00 92.31 171 ASP A CA 1
ATOM 1325 C C . ASP A 1 171 ? -18.131 -4.342 14.511 1.00 92.31 171 ASP A C 1
ATOM 1327 O O . ASP A 1 171 ? -17.776 -3.321 15.103 1.00 92.31 171 ASP A O 1
ATOM 1331 N N . GLU A 1 172 ? -18.241 -5.512 15.139 1.00 88.62 172 GLU A N 1
ATOM 1332 C CA . GLU A 1 172 ? -18.035 -5.694 16.575 1.00 88.62 172 GLU A CA 1
ATOM 1333 C C . GLU A 1 172 ? -16.716 -6.414 16.866 1.00 88.62 172 GLU A C 1
ATOM 1335 O O . GLU A 1 172 ? -16.465 -7.491 16.329 1.00 88.62 172 GLU A O 1
ATOM 1340 N N . LYS A 1 173 ? -15.917 -5.868 17.795 1.00 83.69 173 LYS A N 1
ATOM 1341 C CA . LYS A 1 173 ? -14.608 -6.426 18.194 1.00 83.69 173 LYS A CA 1
ATOM 1342 C C . LYS A 1 173 ? -14.683 -7.546 19.239 1.00 83.69 173 LYS A C 1
ATOM 1344 O O . LYS A 1 173 ? -13.698 -8.234 19.473 1.00 83.69 173 LYS A O 1
ATOM 1349 N N . LEU A 1 174 ? -15.829 -7.728 19.899 1.00 85.69 174 LEU A N 1
ATOM 1350 C CA . LEU A 1 174 ? -16.021 -8.718 20.970 1.00 85.69 174 LEU A CA 1
ATOM 1351 C C . LEU A 1 174 ? -16.795 -9.943 20.468 1.00 85.69 174 LEU A C 1
ATOM 1353 O O . LEU A 1 174 ? -17.808 -10.337 21.044 1.00 85.69 174 LEU A O 1
ATOM 1357 N N . LEU A 1 175 ? -16.311 -10.543 19.382 1.00 87.88 175 LEU A N 1
ATOM 1358 C CA . LEU A 1 175 ? -16.909 -11.723 18.760 1.00 87.88 175 LEU A CA 1
ATOM 1359 C C . LEU A 1 175 ? -15.958 -12.930 18.793 1.00 87.88 175 LEU A C 1
ATOM 1361 O O . LEU A 1 175 ? -14.749 -12.772 18.962 1.00 87.88 175 LEU A O 1
ATOM 1365 N N . PRO A 1 176 ? -16.475 -14.158 18.595 1.00 89.06 176 PRO A N 1
ATOM 1366 C CA . PRO A 1 176 ? -15.641 -15.316 18.294 1.00 89.06 176 PRO A CA 1
ATOM 1367 C C . PRO A 1 176 ? -14.708 -15.064 17.099 1.00 89.06 176 PRO A C 1
ATOM 1369 O O . PRO A 1 176 ? -15.126 -14.472 16.104 1.00 89.06 176 PRO A O 1
ATOM 1372 N N . ALA A 1 177 ? -13.486 -15.604 17.156 1.00 87.44 177 ALA A N 1
ATOM 1373 C CA . ALA A 1 177 ? -12.443 -15.420 16.139 1.00 87.44 177 ALA A CA 1
ATOM 1374 C C . ALA A 1 177 ? -12.917 -15.666 14.694 1.00 87.44 177 ALA A C 1
ATOM 1376 O O . ALA A 1 177 ? -12.581 -14.914 13.787 1.00 87.44 177 ALA A O 1
ATOM 1377 N N . SER A 1 178 ? -13.762 -16.677 14.465 1.00 86.44 178 SER A N 1
ATOM 1378 C CA . SER A 1 178 ? -14.291 -16.976 13.127 1.00 86.44 178 SER A CA 1
ATOM 1379 C C . SER A 1 178 ? -15.200 -15.883 12.557 1.00 86.44 178 SER A C 1
ATOM 1381 O O . SER A 1 178 ? -15.305 -15.760 11.338 1.00 86.44 178 SER A O 1
ATOM 1383 N N . LEU A 1 179 ? -15.871 -15.101 13.408 1.00 88.00 179 LEU A N 1
ATOM 1384 C CA . LEU A 1 179 ? -16.674 -13.955 12.982 1.00 88.00 179 LEU A CA 1
ATOM 1385 C C . LEU A 1 179 ? -15.804 -12.719 12.750 1.00 88.00 179 LEU A C 1
ATOM 1387 O O . LEU A 1 179 ? -16.053 -12.019 11.774 1.00 88.00 179 LEU A O 1
ATOM 1391 N N . LEU A 1 180 ? -14.772 -12.502 13.571 1.00 89.75 180 LEU A N 1
ATOM 1392 C CA . LEU A 1 180 ? -13.782 -11.438 13.351 1.00 89.75 180 LEU A CA 1
ATOM 1393 C C . LEU A 1 180 ? -13.083 -11.630 11.997 1.00 89.75 180 LEU A C 1
ATOM 1395 O O . LEU A 1 180 ? -13.125 -10.750 11.146 1.00 89.75 180 LEU A O 1
ATOM 1399 N N . VAL A 1 181 ? -12.627 -12.850 11.702 1.00 91.88 181 VAL A N 1
ATOM 1400 C CA . VAL A 1 181 ? -12.040 -13.196 10.397 1.00 91.88 181 VAL A CA 1
ATOM 1401 C C . VAL A 1 181 ? -12.993 -12.915 9.225 1.00 91.88 181 VAL A C 1
ATOM 1403 O O . VAL A 1 181 ? -12.561 -12.476 8.162 1.00 91.88 181 VAL A O 1
ATOM 1406 N N . ARG A 1 182 ? -14.304 -13.143 9.388 1.00 92.94 182 ARG A N 1
ATOM 1407 C CA . ARG A 1 182 ? -15.295 -12.822 8.343 1.00 92.94 182 ARG A CA 1
ATOM 1408 C C . ARG A 1 182 ? -15.475 -11.319 8.142 1.00 92.94 182 ARG A C 1
ATOM 1410 O O . ARG A 1 182 ? -15.708 -10.905 7.008 1.00 92.94 182 ARG A O 1
ATOM 1417 N N . GLN A 1 183 ? -15.404 -10.527 9.212 1.00 95.25 183 GLN A N 1
ATOM 1418 C CA . GLN A 1 183 ? -15.457 -9.067 9.116 1.00 95.25 183 GLN A CA 1
ATOM 1419 C C . GLN A 1 183 ? -14.271 -8.544 8.302 1.00 95.25 183 GLN A C 1
ATOM 1421 O O . GLN A 1 183 ? -14.482 -7.766 7.377 1.00 95.25 183 GLN A O 1
ATOM 1426 N N . GLU A 1 184 ? -13.067 -9.053 8.567 1.00 96.00 184 GLU A N 1
ATOM 1427 C CA . GLU A 1 184 ? -11.842 -8.690 7.843 1.00 96.00 184 GLU A CA 1
ATOM 1428 C C . GLU A 1 184 ? -11.928 -8.998 6.346 1.00 96.00 184 GLU A C 1
ATOM 1430 O O . GLU A 1 184 ? -11.661 -8.124 5.525 1.00 96.00 184 GLU A O 1
ATOM 1435 N N . TYR A 1 185 ? -12.378 -10.203 5.967 1.00 96.75 185 TYR A N 1
ATOM 1436 C CA . TYR A 1 185 ? -12.558 -10.544 4.549 1.00 96.75 185 TYR A CA 1
ATOM 1437 C C . TYR A 1 185 ? -13.565 -9.629 3.853 1.00 96.75 185 TYR A C 1
ATOM 1439 O O . TYR A 1 185 ? -13.339 -9.213 2.720 1.00 96.75 185 TYR A O 1
ATOM 1447 N N . ARG A 1 186 ? -14.673 -9.295 4.522 1.00 97.44 186 ARG A N 1
ATOM 1448 C CA . ARG A 1 186 ? -15.664 -8.372 3.960 1.00 97.44 186 ARG A CA 1
ATOM 1449 C C . ARG A 1 186 ? -15.102 -6.956 3.828 1.00 97.44 186 ARG A C 1
ATOM 1451 O O . ARG A 1 186 ? -15.424 -6.280 2.859 1.00 97.44 186 ARG A O 1
ATOM 1458 N N . ALA A 1 187 ? -14.285 -6.505 4.776 1.00 97.81 187 ALA A N 1
ATOM 1459 C CA . ALA A 1 187 ? -13.656 -5.191 4.719 1.00 97.81 187 ALA A CA 1
ATOM 1460 C C . ALA A 1 187 ? -12.596 -5.101 3.605 1.00 97.81 187 ALA A C 1
ATOM 1462 O O . ALA A 1 187 ? -12.550 -4.107 2.877 1.00 97.81 187 ALA A O 1
ATOM 1463 N N . ASP A 1 188 ? -11.807 -6.161 3.405 1.00 98.44 188 ASP A N 1
ATOM 1464 C CA . ASP A 1 188 ? -10.864 -6.283 2.286 1.00 98.44 188 ASP A CA 1
ATOM 1465 C C . ASP A 1 188 ? -11.564 -6.304 0.925 1.00 98.44 188 ASP A C 1
ATOM 1467 O O . ASP A 1 188 ? -11.137 -5.605 -0.002 1.00 98.44 188 ASP A O 1
ATOM 1471 N N . ASP A 1 189 ? -12.638 -7.089 0.803 1.00 98.44 189 ASP A N 1
ATOM 1472 C CA . ASP A 1 189 ? -13.467 -7.158 -0.401 1.00 98.44 189 ASP A CA 1
ATOM 1473 C C . ASP A 1 189 ? -14.094 -5.794 -0.702 1.00 98.44 189 ASP A C 1
ATOM 1475 O O . ASP A 1 189 ? -13.926 -5.274 -1.805 1.00 98.44 189 ASP A O 1
ATOM 1479 N N . PHE A 1 190 ? -14.693 -5.147 0.307 1.00 98.38 190 PHE A N 1
ATOM 1480 C CA . PHE A 1 190 ? -15.232 -3.795 0.185 1.00 98.38 190 PHE A CA 1
ATOM 1481 C C . PHE A 1 190 ? -14.177 -2.825 -0.349 1.00 98.38 190 PHE A C 1
ATOM 1483 O O . PHE A 1 190 ? -14.425 -2.157 -1.348 1.00 98.38 190 PHE A O 1
ATOM 1490 N N . ALA A 1 191 ? -12.990 -2.760 0.261 1.00 98.56 191 ALA A N 1
ATOM 1491 C CA . ALA A 1 191 ? -11.943 -1.826 -0.152 1.00 98.56 191 ALA A CA 1
ATOM 1492 C C . ALA A 1 191 ? -11.429 -2.100 -1.574 1.00 98.56 191 ALA A C 1
ATOM 1494 O O . ALA A 1 191 ? -11.200 -1.172 -2.358 1.00 98.56 191 ALA A O 1
ATOM 1495 N N . THR A 1 192 ? -11.264 -3.377 -1.921 1.00 98.69 192 THR A N 1
ATOM 1496 C CA . THR A 1 192 ? -10.747 -3.806 -3.225 1.00 98.69 192 THR A CA 1
ATOM 1497 C C . THR A 1 192 ? -11.756 -3.538 -4.340 1.00 98.69 192 THR A C 1
ATOM 1499 O O . THR A 1 192 ? -11.411 -2.885 -5.330 1.00 98.69 192 THR A O 1
ATOM 1502 N N . CYS A 1 193 ? -13.010 -3.954 -4.155 1.00 98.06 193 CYS A N 1
ATOM 1503 C CA . CYS A 1 193 ? -14.118 -3.680 -5.070 1.00 98.06 193 CYS A CA 1
ATOM 1504 C C . CYS A 1 193 ? -14.386 -2.171 -5.176 1.00 98.06 193 CYS A C 1
ATOM 1506 O O . CYS A 1 193 ? -14.593 -1.653 -6.279 1.00 98.06 193 CYS A O 1
ATOM 1508 N N . TRP A 1 194 ? -14.273 -1.426 -4.062 1.00 98.00 194 TRP A N 1
ATOM 1509 C CA . TRP A 1 194 ? -14.402 0.035 -4.066 1.00 98.00 194 TRP A CA 1
ATOM 1510 C C . TRP A 1 194 ? -13.467 0.679 -5.084 1.00 98.00 194 TRP A C 1
ATOM 1512 O O . TRP A 1 194 ? -13.877 1.495 -5.912 1.00 98.00 194 TRP A O 1
ATOM 1522 N N . ILE A 1 195 ? -12.204 0.263 -5.047 1.00 98.31 195 ILE A N 1
ATOM 1523 C CA . ILE A 1 195 ? -11.158 0.798 -5.906 1.00 98.31 195 ILE A CA 1
ATOM 1524 C C . ILE A 1 195 ? -11.277 0.280 -7.349 1.00 98.31 195 ILE A C 1
ATOM 1526 O O . ILE A 1 195 ? -10.988 1.039 -8.277 1.00 98.31 195 ILE A O 1
ATOM 1530 N N . LEU A 1 196 ? -11.668 -0.978 -7.581 1.00 97.88 196 LEU A N 1
ATOM 1531 C CA . LEU A 1 196 ? -11.483 -1.626 -8.888 1.00 97.88 196 LEU A CA 1
ATOM 1532 C C . LEU A 1 196 ? -12.726 -1.735 -9.779 1.00 97.88 196 LEU A C 1
ATOM 1534 O O . LEU A 1 196 ? -12.545 -1.707 -11.001 1.00 97.88 196 LEU A O 1
ATOM 1538 N N . ASP A 1 197 ? -13.943 -1.831 -9.242 1.00 95.44 197 ASP A N 1
ATOM 1539 C CA . ASP A 1 197 ? -15.132 -2.189 -10.042 1.00 95.44 197 ASP A CA 1
ATOM 1540 C C . ASP A 1 197 ? -15.417 -1.191 -11.173 1.00 95.44 197 ASP A C 1
ATOM 1542 O O . ASP A 1 197 ? -15.681 -1.575 -12.312 1.00 95.44 197 ASP A O 1
ATOM 1546 N N . ASN A 1 198 ? -15.259 0.105 -10.886 1.00 93.25 198 ASN A N 1
ATOM 1547 C CA . ASN A 1 198 ? -15.529 1.191 -11.834 1.00 93.25 198 ASN A CA 1
ATOM 1548 C C . ASN A 1 198 ? -14.254 1.829 -12.409 1.00 93.25 198 ASN A C 1
ATOM 1550 O O . ASN A 1 198 ? -14.317 2.858 -13.080 1.00 93.25 198 ASN A O 1
ATOM 1554 N N . ALA A 1 199 ? -13.091 1.199 -12.208 1.00 93.44 199 ALA A N 1
ATOM 1555 C CA . ALA A 1 199 ? -11.804 1.730 -12.665 1.00 93.44 199 ALA A CA 1
ATOM 1556 C C . ALA A 1 199 ? -11.637 1.738 -14.195 1.00 93.44 199 ALA A C 1
ATOM 1558 O O . ALA A 1 199 ? -10.672 2.307 -14.710 1.00 93.44 199 ALA A O 1
ATOM 1559 N N . GLY A 1 200 ? -12.532 1.071 -14.930 1.00 90.75 200 GLY A N 1
ATOM 1560 C CA . GLY A 1 200 ? -12.436 0.931 -16.378 1.00 90.75 200 GLY A CA 1
ATOM 1561 C C . GLY A 1 200 ? -11.176 0.167 -16.788 1.00 90.75 200 GLY A C 1
ATOM 1562 O O . GLY A 1 200 ? -10.945 -0.948 -16.331 1.00 90.75 200 GLY A O 1
ATOM 1563 N N . SER A 1 201 ? -10.362 0.756 -17.664 1.00 90.44 201 SER A N 1
ATOM 1564 C CA . SER A 1 201 ? -9.113 0.164 -18.163 1.00 90.44 201 SER A CA 1
ATOM 1565 C C . SER A 1 201 ? -8.016 1.227 -18.309 1.00 90.44 201 SER A C 1
ATOM 1567 O O . SER A 1 201 ? -8.287 2.426 -18.239 1.00 90.44 201 SER A O 1
ATOM 1569 N N . GLY A 1 202 ? -6.768 0.800 -18.520 1.00 93.75 202 GLY A N 1
ATOM 1570 C CA . GLY A 1 202 ? -5.633 1.700 -18.733 1.00 93.75 202 GLY A CA 1
ATOM 1571 C C . GLY A 1 202 ? -4.922 2.121 -17.445 1.00 93.75 202 GLY A C 1
ATOM 1572 O O . GLY A 1 202 ? -5.128 1.542 -16.381 1.00 93.75 202 GLY A O 1
ATOM 1573 N N . LEU A 1 203 ? -4.054 3.134 -17.548 1.00 93.75 203 LEU A N 1
ATOM 1574 C CA . LEU A 1 203 ? -3.050 3.451 -16.521 1.00 93.75 203 LEU A CA 1
ATOM 1575 C C . LEU A 1 203 ? -3.626 3.738 -15.128 1.00 93.75 203 LEU A C 1
ATOM 1577 O O . LEU A 1 203 ? -2.976 3.419 -14.137 1.00 93.75 203 LEU A O 1
ATOM 1581 N N . TYR A 1 204 ? -4.836 4.295 -15.033 1.00 94.62 204 TYR A N 1
ATOM 1582 C CA . TYR A 1 204 ? -5.486 4.514 -13.739 1.00 94.62 204 TYR A CA 1
ATOM 1583 C C . TYR A 1 204 ? -5.829 3.195 -13.040 1.00 94.62 204 TYR A C 1
ATOM 1585 O O . TYR A 1 204 ? -5.534 3.048 -11.856 1.00 94.62 204 TYR A O 1
ATOM 1593 N N . ARG A 1 205 ? -6.372 2.207 -13.767 1.00 97.06 205 ARG A N 1
ATOM 1594 C CA . ARG A 1 205 ? -6.605 0.859 -13.226 1.00 97.06 205 ARG A CA 1
ATOM 1595 C C . ARG A 1 205 ? -5.289 0.178 -12.852 1.00 97.06 205 ARG A C 1
ATOM 1597 O O . ARG A 1 205 ? -5.194 -0.399 -11.775 1.00 97.06 205 ARG A O 1
ATOM 1604 N N . GLU A 1 206 ? -4.271 0.280 -13.705 1.00 98.00 206 GLU A N 1
ATOM 1605 C CA . GLU A 1 206 ? -2.948 -0.307 -13.439 1.00 98.00 206 GLU A CA 1
ATOM 1606 C C . GLU A 1 206 ? -2.316 0.267 -12.159 1.00 98.00 206 GLU A C 1
ATOM 1608 O O . GLU A 1 206 ? -1.770 -0.469 -11.338 1.00 98.00 206 GLU A O 1
ATOM 1613 N N . PHE A 1 207 ? -2.436 1.582 -11.952 1.00 98.12 207 PHE A N 1
ATOM 1614 C CA . PHE A 1 207 ? -1.984 2.244 -10.730 1.00 98.12 207 PHE A CA 1
ATOM 1615 C C . PHE A 1 207 ? -2.764 1.772 -9.497 1.00 98.12 207 PHE A C 1
ATOM 1617 O O . PHE A 1 207 ? -2.158 1.494 -8.466 1.00 98.12 207 PHE A O 1
ATOM 1624 N N . ARG A 1 208 ? -4.090 1.633 -9.607 1.00 98.62 208 ARG A N 1
ATOM 1625 C CA . ARG A 1 208 ? -4.950 1.127 -8.527 1.00 98.62 208 ARG A CA 1
ATOM 1626 C C . ARG A 1 208 ? -4.557 -0.285 -8.085 1.00 98.62 208 ARG A C 1
ATOM 1628 O O . ARG A 1 208 ? -4.432 -0.525 -6.891 1.00 98.62 208 ARG A O 1
ATOM 1635 N N . VAL A 1 209 ? -4.278 -1.182 -9.033 1.00 98.62 209 VAL A N 1
ATOM 1636 C CA . VAL A 1 209 ? -3.752 -2.527 -8.739 1.00 98.62 209 VAL A CA 1
ATOM 1637 C C . VAL A 1 209 ?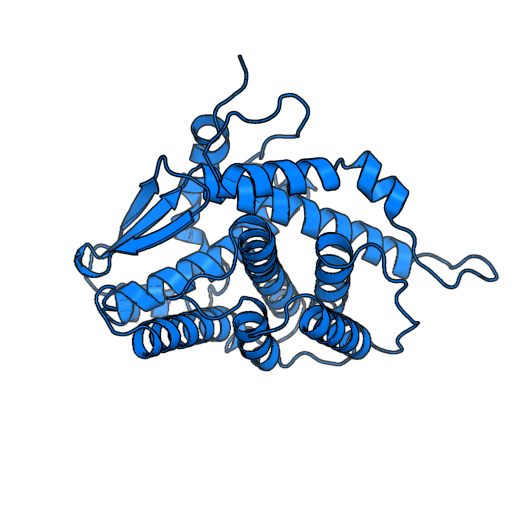 -2.435 -2.442 -7.963 1.00 98.62 209 VAL A C 1
ATOM 1639 O O . VAL A 1 209 ? -2.295 -3.071 -6.916 1.00 98.62 209 VAL A O 1
ATOM 1642 N N . LEU A 1 210 ? -1.487 -1.621 -8.429 1.00 98.75 210 LEU A N 1
ATOM 1643 C CA . LEU A 1 210 ? -0.195 -1.458 -7.760 1.00 98.75 210 LEU A CA 1
ATOM 1644 C C . LEU A 1 210 ? -0.351 -0.974 -6.311 1.00 98.75 210 LEU A C 1
ATOM 1646 O O . LEU A 1 210 ? 0.278 -1.529 -5.416 1.00 98.75 210 LEU A O 1
ATOM 1650 N N . VAL A 1 211 ? -1.174 0.044 -6.054 1.00 98.81 211 VAL A N 1
ATOM 1651 C CA . VAL A 1 211 ? -1.275 0.613 -4.700 1.00 98.81 211 VAL A CA 1
ATOM 1652 C C . VAL A 1 211 ? -2.008 -0.296 -3.713 1.00 98.81 211 VAL A C 1
ATOM 1654 O O . VAL A 1 211 ? -1.656 -0.291 -2.535 1.00 98.81 211 VAL A O 1
ATOM 1657 N N . ILE A 1 212 ? -2.937 -1.139 -4.182 1.00 98.88 212 ILE A N 1
ATOM 1658 C CA . ILE A 1 212 ? -3.508 -2.220 -3.363 1.00 98.88 212 ILE A CA 1
ATOM 1659 C C . ILE A 1 212 ? -2.401 -3.203 -2.963 1.00 98.88 212 ILE A C 1
ATOM 1661 O O . ILE A 1 212 ? -2.273 -3.557 -1.793 1.00 98.88 212 ILE A O 1
ATOM 1665 N N . VAL A 1 213 ? -1.529 -3.588 -3.900 1.00 98.88 213 VAL A N 1
ATOM 1666 C CA . VAL A 1 213 ? -0.387 -4.469 -3.602 1.00 98.88 213 VAL A CA 1
ATOM 1667 C C . VAL A 1 213 ? 0.597 -3.827 -2.622 1.00 98.88 213 VAL A C 1
ATOM 1669 O O . VAL A 1 213 ? 1.139 -4.528 -1.770 1.00 98.88 213 VAL A O 1
ATOM 1672 N N . ILE A 1 214 ? 0.815 -2.511 -2.681 1.00 98.88 214 ILE A N 1
ATOM 1673 C CA . ILE A 1 214 ? 1.647 -1.796 -1.697 1.00 98.88 214 ILE A CA 1
ATOM 1674 C C . ILE A 1 214 ? 1.031 -1.886 -0.294 1.00 98.88 214 ILE A C 1
ATOM 1676 O O . ILE A 1 214 ? 1.750 -2.190 0.659 1.00 98.88 214 ILE A O 1
ATOM 1680 N N . ALA A 1 215 ? -0.285 -1.687 -0.162 1.00 98.88 215 ALA A N 1
ATOM 1681 C CA . ALA A 1 215 ? -0.989 -1.840 1.113 1.00 98.88 215 ALA A CA 1
ATOM 1682 C C . ALA A 1 215 ? -0.897 -3.281 1.651 1.00 98.88 215 ALA A C 1
ATOM 1684 O O . ALA A 1 215 ? -0.544 -3.494 2.808 1.00 98.88 215 ALA A O 1
ATOM 1685 N N . LEU A 1 216 ? -1.105 -4.286 0.797 1.00 98.69 216 LEU A N 1
ATOM 1686 C CA . LEU A 1 216 ? -0.968 -5.698 1.175 1.00 98.69 216 LEU A CA 1
ATOM 1687 C C . LEU A 1 216 ? 0.483 -6.064 1.534 1.00 98.69 216 LEU A C 1
ATOM 1689 O O . LEU A 1 216 ? 0.720 -6.833 2.461 1.00 98.69 216 LEU A O 1
ATOM 1693 N N . THR A 1 217 ? 1.475 -5.474 0.859 1.00 98.81 217 THR A N 1
ATOM 1694 C CA . THR A 1 217 ? 2.899 -5.641 1.203 1.00 98.81 217 THR A CA 1
ATOM 1695 C C . THR A 1 217 ? 3.188 -5.118 2.609 1.00 98.81 217 THR A C 1
ATOM 1697 O O . THR A 1 217 ? 3.950 -5.738 3.349 1.00 98.81 217 THR A O 1
ATOM 1700 N N . TRP A 1 218 ? 2.560 -4.011 3.011 1.00 98.69 218 TRP A N 1
ATOM 1701 C CA . TRP A 1 218 ? 2.655 -3.501 4.379 1.00 98.69 218 TRP A CA 1
ATOM 1702 C C . TRP A 1 218 ? 2.086 -4.505 5.399 1.00 98.69 218 TRP A C 1
ATOM 1704 O O . TRP A 1 218 ? 2.751 -4.771 6.399 1.00 98.69 218 TRP A O 1
ATOM 1714 N N . LEU A 1 219 ? 0.948 -5.153 5.105 1.00 97.62 219 LEU A N 1
ATOM 1715 C CA . LEU A 1 219 ? 0.386 -6.223 5.949 1.00 97.62 219 LEU A CA 1
ATOM 1716 C C . LEU A 1 219 ? 1.304 -7.447 6.049 1.00 97.62 219 LEU A C 1
ATOM 1718 O O . LEU A 1 219 ? 1.537 -7.948 7.147 1.00 97.62 219 LEU A O 1
ATOM 1722 N N . PHE A 1 220 ? 1.886 -7.900 4.933 1.00 97.94 220 PHE A N 1
ATOM 1723 C CA . PHE A 1 220 ? 2.876 -8.981 4.952 1.00 97.94 220 PHE A CA 1
ATOM 1724 C C . PHE A 1 220 ? 4.065 -8.640 5.855 1.00 97.94 220 PHE A C 1
ATOM 1726 O O . PHE A 1 220 ? 4.492 -9.460 6.665 1.00 97.94 220 PHE A O 1
ATOM 1733 N N . LEU A 1 221 ? 4.610 -7.425 5.744 1.00 97.88 221 LEU A N 1
ATOM 1734 C CA . LEU A 1 221 ? 5.743 -6.996 6.567 1.00 97.88 221 LEU A CA 1
ATOM 1735 C C . LEU A 1 221 ? 5.363 -6.854 8.046 1.00 97.88 221 LEU A C 1
ATOM 1737 O O . LEU A 1 221 ? 6.200 -7.163 8.901 1.00 97.88 221 LEU A O 1
ATOM 1741 N N . HIS A 1 222 ? 4.134 -6.429 8.349 1.00 96.88 222 HIS A N 1
ATOM 1742 C CA . HIS A 1 222 ? 3.593 -6.422 9.706 1.00 96.88 222 HIS A CA 1
ATOM 1743 C C . HIS A 1 222 ? 3.547 -7.846 10.275 1.00 96.88 222 HIS A C 1
ATOM 1745 O O . HIS A 1 222 ? 4.145 -8.105 11.319 1.00 96.88 222 HIS A O 1
ATOM 1751 N N . GLU A 1 223 ? 2.950 -8.795 9.549 1.00 95.44 223 GLU A N 1
ATOM 1752 C CA . GLU A 1 223 ? 2.865 -10.203 9.957 1.00 95.44 223 GLU A CA 1
ATOM 1753 C C . GLU A 1 223 ? 4.249 -10.837 10.158 1.00 95.44 223 GLU A C 1
ATOM 1755 O O . GLU A 1 223 ? 4.488 -11.470 11.183 1.00 95.44 223 GLU A O 1
ATOM 1760 N N . GLN A 1 224 ? 5.214 -10.600 9.259 1.00 94.88 224 GLN A N 1
ATOM 1761 C CA . GLN A 1 224 ? 6.598 -11.072 9.451 1.00 94.88 224 GLN A CA 1
ATOM 1762 C C . GLN A 1 224 ? 7.247 -10.539 10.735 1.00 94.88 224 GLN A C 1
ATOM 1764 O O . GLN A 1 224 ? 8.220 -11.115 11.224 1.00 94.88 224 GLN A O 1
ATOM 1769 N N . THR A 1 225 ? 6.788 -9.389 11.227 1.00 95.19 225 THR A N 1
ATOM 1770 C CA . THR A 1 225 ? 7.429 -8.663 12.325 1.00 95.19 225 THR A CA 1
ATOM 1771 C C . THR A 1 225 ? 6.770 -8.942 13.670 1.00 95.19 225 THR A C 1
ATOM 1773 O O . THR A 1 225 ? 7.479 -9.090 14.672 1.00 95.19 225 THR A O 1
ATOM 1776 N N . ILE A 1 226 ? 5.439 -8.984 13.693 1.00 94.19 226 ILE A N 1
ATOM 1777 C CA . ILE A 1 226 ? 4.612 -9.130 14.896 1.00 94.19 226 ILE A CA 1
ATOM 1778 C C . ILE A 1 226 ? 4.106 -10.568 15.061 1.00 94.19 226 ILE A C 1
ATOM 1780 O O . ILE A 1 226 ? 3.940 -11.029 16.188 1.00 94.19 226 ILE A O 1
ATOM 1784 N N . GLY A 1 227 ? 3.947 -11.302 13.960 1.00 90.94 227 GLY A N 1
ATOM 1785 C CA . GLY A 1 227 ? 3.315 -12.617 13.914 1.00 90.94 227 GLY A CA 1
ATOM 1786 C C . GLY A 1 227 ? 1.859 -12.554 13.447 1.00 90.94 227 GLY A C 1
ATOM 1787 O O . GLY A 1 227 ? 1.307 -11.480 13.203 1.00 90.94 227 GLY A O 1
ATOM 1788 N N . ILE A 1 228 ? 1.248 -13.733 13.315 1.00 84.75 228 ILE A N 1
ATOM 1789 C CA . ILE A 1 228 ? -0.157 -13.900 12.927 1.00 84.75 228 ILE A CA 1
ATOM 1790 C C . ILE A 1 228 ? -1.034 -13.733 14.176 1.00 84.75 228 ILE A C 1
ATOM 1792 O O . ILE A 1 228 ? -0.826 -14.423 15.177 1.00 84.75 228 ILE A O 1
ATOM 1796 N N . GLY A 1 229 ? -2.001 -12.815 14.115 1.00 78.44 229 GLY A N 1
ATOM 1797 C CA . GLY A 1 229 ? -3.020 -12.630 15.152 1.00 78.44 229 GLY A CA 1
ATOM 1798 C C . GLY A 1 229 ? -4.072 -13.744 15.153 1.00 78.44 229 GLY A C 1
ATOM 1799 O O . GLY A 1 229 ? -4.115 -14.587 14.262 1.00 78.44 229 GLY A O 1
ATOM 1800 N N . THR A 1 230 ? -4.947 -13.763 16.157 1.00 75.25 230 THR A N 1
ATOM 1801 C CA . THR A 1 230 ? -6.041 -14.759 16.244 1.00 75.25 230 THR A CA 1
ATOM 1802 C C . THR A 1 230 ? -7.379 -14.249 15.708 1.00 75.25 230 THR A C 1
ATOM 1804 O O . THR A 1 230 ? -8.316 -15.020 15.528 1.00 75.25 230 THR A O 1
ATOM 1807 N N . ASP A 1 231 ? -7.470 -12.944 15.503 1.00 77.50 231 ASP A N 1
ATOM 1808 C CA . ASP A 1 231 ? -8.639 -12.154 15.124 1.00 77.50 231 ASP A CA 1
ATOM 1809 C C . ASP A 1 231 ? -8.595 -11.673 13.668 1.00 77.50 231 ASP A C 1
ATOM 1811 O O . ASP A 1 231 ? -9.647 -11.386 13.101 1.00 77.50 231 ASP A O 1
ATOM 1815 N N . HIS A 1 232 ? -7.418 -11.685 13.039 1.00 82.81 232 HIS A N 1
ATOM 1816 C CA . HIS A 1 232 ? -7.231 -11.342 11.630 1.00 82.81 232 HIS A CA 1
ATOM 1817 C C . HIS A 1 232 ? -6.811 -12.569 10.801 1.00 82.81 232 HIS A C 1
ATOM 1819 O O . HIS A 1 232 ? -6.022 -13.391 11.277 1.00 82.81 232 HIS A O 1
ATOM 1825 N N . PRO A 1 233 ? -7.292 -12.715 9.551 1.00 89.31 233 PRO A N 1
ATOM 1826 C CA . PRO A 1 233 ? -6.789 -13.744 8.651 1.00 89.31 233 PRO A CA 1
ATOM 1827 C C . PRO A 1 233 ? -5.315 -13.482 8.289 1.00 89.31 233 PRO A C 1
ATOM 1829 O O . PRO A 1 233 ? -4.925 -12.317 8.158 1.00 89.31 233 PRO A O 1
ATOM 1832 N N . PRO A 1 234 ? -4.509 -14.539 8.061 1.00 94.06 234 PRO A N 1
ATOM 1833 C CA . PRO A 1 234 ? -3.151 -14.403 7.543 1.00 94.06 234 PRO A CA 1
ATOM 1834 C C . PRO A 1 234 ? -3.088 -13.517 6.292 1.00 94.06 234 PRO A C 1
ATOM 1836 O O . PRO A 1 234 ? -3.939 -13.622 5.401 1.00 94.06 234 PRO A O 1
ATOM 1839 N N . ALA A 1 235 ? -2.048 -12.691 6.190 1.00 95.75 235 ALA A N 1
ATOM 1840 C CA . ALA A 1 235 ? -1.839 -11.731 5.110 1.00 95.75 235 ALA A CA 1
ATOM 1841 C C . ALA A 1 235 ? -1.867 -12.396 3.725 1.00 95.75 235 ALA A C 1
ATOM 1843 O O . ALA A 1 235 ? -2.384 -11.810 2.774 1.00 95.75 235 ALA A O 1
ATOM 1844 N N . ILE A 1 236 ? -1.392 -13.643 3.613 1.00 97.00 236 ILE A N 1
ATOM 1845 C CA . ILE A 1 236 ? -1.445 -14.398 2.356 1.00 97.00 236 ILE A CA 1
ATOM 1846 C C . ILE A 1 236 ? -2.875 -14.670 1.881 1.00 97.00 236 ILE A C 1
ATOM 1848 O O . ILE A 1 236 ? -3.150 -14.585 0.686 1.00 97.00 236 ILE A O 1
ATOM 1852 N N . LEU A 1 237 ? -3.803 -14.951 2.801 1.00 96.81 237 LEU A N 1
ATOM 1853 C CA . LEU A 1 237 ? -5.191 -15.236 2.450 1.00 96.81 237 LEU A CA 1
ATOM 1854 C C . LEU A 1 237 ? -5.894 -13.948 2.025 1.00 96.81 237 LEU A C 1
ATOM 1856 O O . LEU A 1 237 ? -6.565 -13.932 0.998 1.00 96.81 237 LEU A O 1
ATOM 1860 N N . ARG A 1 238 ? -5.648 -12.846 2.746 1.00 97.25 238 ARG A N 1
ATOM 1861 C CA . ARG A 1 238 ? -6.114 -11.501 2.365 1.00 97.25 238 ARG A CA 1
ATOM 1862 C C . ARG A 1 238 ? -5.614 -11.111 0.971 1.00 97.25 238 ARG A C 1
ATOM 1864 O O . ARG A 1 238 ? -6.383 -10.655 0.129 1.00 97.25 238 ARG A O 1
ATOM 1871 N N . PHE A 1 239 ? -4.330 -11.356 0.696 1.00 98.25 239 PHE A N 1
ATOM 1872 C CA . PHE A 1 239 ? -3.725 -11.116 -0.613 1.00 98.25 239 PHE A CA 1
ATOM 1873 C C . PHE A 1 239 ? -4.351 -11.972 -1.718 1.00 98.25 239 PHE A C 1
ATOM 1875 O O . PHE A 1 239 ? -4.610 -11.464 -2.811 1.00 98.25 239 PHE A O 1
ATOM 1882 N N . ARG A 1 240 ? -4.614 -13.257 -1.457 1.00 97.19 240 ARG A N 1
ATOM 1883 C CA . ARG A 1 240 ? -5.247 -14.161 -2.424 1.00 97.19 240 ARG A CA 1
ATOM 1884 C C . ARG A 1 240 ? -6.627 -13.655 -2.842 1.00 97.19 240 ARG A C 1
ATOM 1886 O O . ARG A 1 240 ? -6.880 -13.542 -4.039 1.00 97.19 240 ARG A O 1
ATOM 1893 N N . GLU A 1 241 ? -7.474 -13.304 -1.877 1.00 97.62 241 GLU A N 1
ATOM 1894 C CA . GLU A 1 241 ? -8.825 -12.796 -2.150 1.00 97.62 241 GLU A CA 1
ATOM 1895 C C . GLU A 1 241 ? -8.775 -11.464 -2.916 1.00 97.62 241 GLU A C 1
ATOM 1897 O O . GLU A 1 241 ? -9.383 -11.331 -3.977 1.00 97.62 241 GLU A O 1
ATOM 1902 N N . ALA A 1 242 ? -7.963 -10.503 -2.461 1.00 98.19 242 ALA A N 1
ATOM 1903 C CA . ALA A 1 242 ? -7.845 -9.209 -3.132 1.00 98.19 242 ALA A CA 1
ATOM 1904 C C . ALA A 1 242 ? -7.271 -9.328 -4.558 1.00 98.19 242 ALA A C 1
ATOM 1906 O O . ALA A 1 242 ? -7.767 -8.699 -5.495 1.00 98.19 242 ALA A O 1
ATOM 1907 N N . SER A 1 243 ? -6.237 -10.152 -4.757 1.00 97.88 243 SER A N 1
ATOM 1908 C CA . SER A 1 243 ? -5.592 -10.310 -6.068 1.00 97.88 243 SER A CA 1
ATOM 1909 C C . SER A 1 243 ? -6.469 -11.035 -7.092 1.00 97.88 243 SER A C 1
ATOM 1911 O O . SER A 1 243 ? -6.359 -10.757 -8.291 1.00 97.88 243 SER A O 1
ATOM 1913 N N . ALA A 1 244 ? -7.398 -11.890 -6.650 1.00 97.06 244 ALA A N 1
ATOM 1914 C CA . ALA A 1 244 ? -8.395 -12.508 -7.523 1.00 97.06 244 ALA A CA 1
ATOM 1915 C C . ALA A 1 244 ? -9.303 -11.465 -8.208 1.00 97.06 244 ALA A C 1
ATOM 1917 O O . ALA A 1 244 ? -9.750 -11.674 -9.340 1.00 97.06 244 ALA A O 1
ATOM 1918 N N . LEU A 1 245 ? -9.512 -10.307 -7.571 1.00 97.44 245 LEU A N 1
ATOM 1919 C CA . LEU A 1 245 ? -10.336 -9.207 -8.081 1.00 97.44 245 LEU A CA 1
ATOM 1920 C C . LEU A 1 245 ? -9.599 -8.292 -9.073 1.00 97.44 245 LEU A C 1
ATOM 1922 O O . LEU A 1 245 ? -10.223 -7.467 -9.743 1.00 97.44 245 LEU A O 1
ATOM 1926 N N . PHE A 1 246 ? -8.278 -8.435 -9.236 1.00 96.94 246 PHE A N 1
ATOM 1927 C CA . PHE A 1 246 ? -7.506 -7.545 -10.113 1.00 96.94 246 PHE A CA 1
ATOM 1928 C C . PHE A 1 246 ? -7.929 -7.647 -11.580 1.00 96.94 246 PHE A C 1
ATOM 1930 O O . PHE A 1 246 ? -7.890 -6.640 -12.291 1.00 96.94 246 PHE A O 1
ATOM 1937 N N . GLN A 1 247 ? -8.349 -8.838 -12.032 1.00 90.56 247 GLN A N 1
ATOM 1938 C CA . GLN A 1 247 ? -8.857 -9.103 -13.390 1.00 90.56 247 GLN A CA 1
ATOM 1939 C C . GLN A 1 247 ? -8.017 -8.442 -14.505 1.00 90.56 247 GLN A C 1
ATOM 1941 O O . GLN A 1 247 ? -8.543 -7.939 -15.498 1.00 90.56 247 GLN A O 1
ATOM 1946 N N . ALA A 1 248 ? -6.698 -8.384 -14.321 1.00 93.00 248 ALA A N 1
ATOM 1947 C CA . ALA A 1 248 ? -5.804 -7.676 -15.224 1.00 93.00 248 ALA A CA 1
ATOM 1948 C C . ALA A 1 248 ? -5.326 -8.585 -16.371 1.00 93.00 248 ALA A C 1
ATOM 1950 O O . ALA A 1 248 ? -5.247 -9.811 -16.237 1.00 93.00 248 ALA A O 1
ATOM 1951 N N . GLY A 1 249 ? -5.033 -7.975 -17.522 1.00 93.81 249 GLY A N 1
ATOM 1952 C CA . GLY A 1 249 ? -4.570 -8.691 -18.712 1.00 93.81 249 GLY A CA 1
ATOM 1953 C C . GLY A 1 249 ? -3.106 -9.129 -18.621 1.00 93.81 249 GLY A C 1
ATOM 1954 O O . GLY A 1 249 ? -2.346 -8.649 -17.784 1.00 93.81 249 GLY A O 1
ATOM 1955 N N . ASP A 1 250 ? -2.682 -9.989 -19.547 1.00 96.12 250 ASP A N 1
ATOM 1956 C CA . ASP A 1 250 ? -1.345 -10.607 -19.534 1.00 96.12 250 ASP A CA 1
ATOM 1957 C C . ASP A 1 250 ? -0.186 -9.590 -19.594 1.00 96.12 250 ASP A C 1
ATOM 1959 O O . ASP A 1 250 ? 0.909 -9.841 -19.095 1.00 96.12 250 ASP A O 1
ATOM 1963 N N . ARG A 1 251 ? -0.429 -8.405 -20.169 1.00 94.44 251 ARG A N 1
ATOM 1964 C CA . ARG A 1 251 ? 0.543 -7.299 -20.285 1.00 94.44 251 ARG A CA 1
ATOM 1965 C C . ARG A 1 251 ? 0.303 -6.159 -19.286 1.00 94.44 251 ARG A C 1
ATOM 1967 O O . ARG A 1 251 ? 0.689 -5.023 -19.551 1.00 94.44 251 ARG A O 1
ATOM 1974 N N . SER A 1 252 ? -0.385 -6.436 -18.181 1.00 97.19 252 SER A N 1
ATOM 1975 C CA . SER A 1 252 ? -0.681 -5.446 -17.142 1.00 97.19 252 SER A CA 1
ATOM 1976 C C . SER A 1 252 ? 0.600 -4.893 -16.514 1.00 97.19 252 SER A C 1
ATOM 1978 O O . SER A 1 252 ? 1.373 -5.616 -15.888 1.00 97.19 252 SER A O 1
ATOM 1980 N N . VAL A 1 253 ? 0.803 -3.582 -16.654 1.00 96.31 253 VAL A N 1
ATOM 1981 C CA . VAL A 1 253 ? 1.933 -2.861 -16.040 1.00 96.31 253 VAL A CA 1
ATOM 1982 C C . VAL A 1 253 ? 1.769 -2.775 -14.517 1.00 96.31 253 VAL A C 1
ATOM 1984 O O . VAL A 1 253 ? 2.754 -2.724 -13.783 1.00 96.31 253 VAL A O 1
ATOM 1987 N N . GLY A 1 254 ? 0.529 -2.781 -14.025 1.00 97.75 254 GLY A N 1
ATOM 1988 C CA . GLY A 1 254 ? 0.198 -2.891 -12.609 1.00 97.75 254 GLY A CA 1
ATOM 1989 C C . GLY A 1 254 ? 0.673 -4.218 -12.029 1.00 97.75 254 GLY A C 1
ATOM 1990 O O . GLY A 1 254 ? 1.387 -4.201 -11.030 1.00 97.75 254 GLY A O 1
ATOM 1991 N N . LEU A 1 255 ? 0.366 -5.347 -12.685 1.00 98.25 255 LEU A N 1
ATOM 1992 C CA . LEU A 1 255 ? 0.863 -6.668 -12.278 1.00 98.25 255 LEU A CA 1
ATOM 1993 C C . LEU A 1 255 ? 2.386 -6.789 -12.405 1.00 98.25 255 LEU A C 1
ATOM 1995 O O . LEU A 1 255 ? 3.014 -7.343 -11.508 1.00 98.25 255 LEU A O 1
ATOM 1999 N N . GLU A 1 256 ? 2.986 -6.244 -13.469 1.00 97.62 256 GLU A N 1
ATOM 2000 C CA . GLU A 1 256 ? 4.448 -6.224 -13.646 1.00 97.62 256 GLU A CA 1
ATOM 2001 C C . GLU A 1 256 ? 5.134 -5.523 -12.463 1.00 97.62 256 GLU A C 1
ATOM 2003 O O . GLU A 1 256 ? 5.974 -6.107 -11.775 1.00 97.62 256 GLU A O 1
ATOM 2008 N N . ASN A 1 257 ? 4.726 -4.284 -12.173 1.00 98.12 257 ASN A N 1
ATOM 2009 C CA . ASN A 1 257 ? 5.303 -3.513 -11.076 1.00 98.12 257 ASN A CA 1
ATOM 2010 C C . ASN A 1 257 ? 4.986 -4.134 -9.711 1.00 98.12 257 ASN A C 1
ATOM 2012 O O . ASN A 1 257 ? 5.860 -4.174 -8.848 1.00 98.12 257 ASN A O 1
ATOM 2016 N N . ALA A 1 258 ? 3.775 -4.661 -9.515 1.00 98.56 258 ALA A N 1
ATOM 2017 C CA . ALA A 1 258 ? 3.405 -5.392 -8.308 1.00 98.56 258 ALA A CA 1
ATOM 2018 C C . ALA A 1 258 ? 4.316 -6.605 -8.073 1.00 98.56 258 ALA A C 1
ATOM 2020 O O . ALA A 1 258 ? 4.797 -6.805 -6.958 1.00 98.56 258 ALA A O 1
ATOM 2021 N N . ALA A 1 259 ? 4.612 -7.381 -9.119 1.00 98.06 259 ALA A N 1
ATOM 2022 C CA . ALA A 1 259 ? 5.507 -8.525 -9.024 1.00 98.06 259 ALA A CA 1
ATOM 2023 C C . ALA A 1 259 ? 6.933 -8.099 -8.642 1.00 98.06 259 ALA A C 1
ATOM 2025 O O . ALA A 1 259 ? 7.541 -8.736 -7.782 1.00 98.06 259 ALA A O 1
ATOM 2026 N N . TYR A 1 260 ? 7.454 -7.000 -9.207 1.00 97.19 260 TYR A N 1
ATOM 2027 C CA . TYR A 1 260 ? 8.750 -6.440 -8.799 1.00 97.19 260 TYR A CA 1
ATOM 2028 C C . TYR A 1 260 ? 8.769 -6.042 -7.324 1.00 97.19 260 TYR A C 1
ATOM 2030 O O . TYR A 1 260 ? 9.718 -6.381 -6.616 1.00 97.19 260 TYR A O 1
ATOM 2038 N N . VAL A 1 261 ? 7.722 -5.358 -6.854 1.00 98.12 261 VAL A N 1
ATOM 2039 C CA . VAL A 1 261 ? 7.592 -4.923 -5.457 1.00 98.12 261 VAL A CA 1
ATOM 2040 C C . VAL A 1 261 ? 7.577 -6.123 -4.517 1.00 98.12 261 VAL A C 1
ATOM 2042 O O . VAL A 1 261 ? 8.437 -6.216 -3.644 1.00 98.12 261 VAL A O 1
ATOM 2045 N N . LEU A 1 262 ? 6.664 -7.073 -4.726 1.00 98.31 262 LEU A N 1
ATOM 2046 C CA . LEU A 1 262 ? 6.545 -8.270 -3.891 1.00 98.31 262 LEU A CA 1
ATOM 2047 C C . LEU A 1 262 ? 7.851 -9.072 -3.885 1.00 98.31 262 LEU A C 1
ATOM 2049 O O . LEU A 1 262 ? 8.349 -9.457 -2.827 1.00 98.31 262 LEU A O 1
ATOM 2053 N N . LYS A 1 263 ? 8.466 -9.254 -5.058 1.00 95.88 263 LYS A N 1
ATOM 2054 C CA . LYS A 1 263 ? 9.724 -9.985 -5.184 1.00 95.88 263 LYS A CA 1
ATOM 2055 C C . LYS A 1 263 ? 10.871 -9.305 -4.441 1.00 95.88 263 LYS A C 1
ATOM 2057 O O . LYS A 1 263 ? 11.625 -9.980 -3.750 1.00 95.88 263 LYS A O 1
ATOM 2062 N N . ALA A 1 264 ? 11.031 -7.993 -4.585 1.00 95.50 264 ALA A N 1
ATOM 2063 C CA . ALA A 1 264 ? 12.137 -7.274 -3.962 1.00 95.50 264 ALA A CA 1
ATOM 2064 C C . ALA A 1 264 ? 11.964 -7.125 -2.443 1.00 95.50 264 ALA A C 1
ATOM 2066 O O . ALA A 1 264 ? 12.953 -7.164 -1.715 1.00 95.50 264 ALA A O 1
ATOM 2067 N N . LEU A 1 265 ? 10.729 -6.948 -1.963 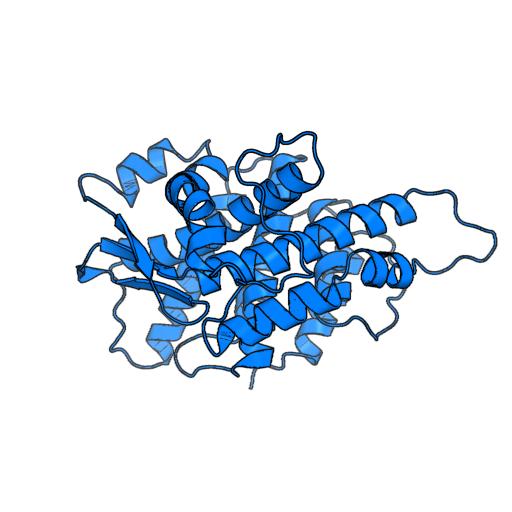1.00 96.69 265 LEU A N 1
ATOM 2068 C CA . LEU A 1 265 ? 10.465 -6.653 -0.552 1.00 96.69 265 LEU A CA 1
ATOM 2069 C C . LEU A 1 265 ? 10.242 -7.913 0.296 1.00 96.69 265 LEU A C 1
ATOM 2071 O O . LEU A 1 265 ? 10.570 -7.888 1.482 1.00 96.69 265 LEU A O 1
ATOM 2075 N N . LEU A 1 266 ? 9.703 -8.995 -0.279 1.00 96.94 266 LEU A N 1
ATOM 2076 C CA . LEU A 1 266 ? 9.281 -10.186 0.475 1.00 96.94 266 LEU A CA 1
ATOM 2077 C C . LEU A 1 266 ? 10.085 -11.454 0.150 1.00 96.94 266 LEU A C 1
ATOM 2079 O O . LEU A 1 266 ? 10.242 -12.297 1.030 1.00 96.9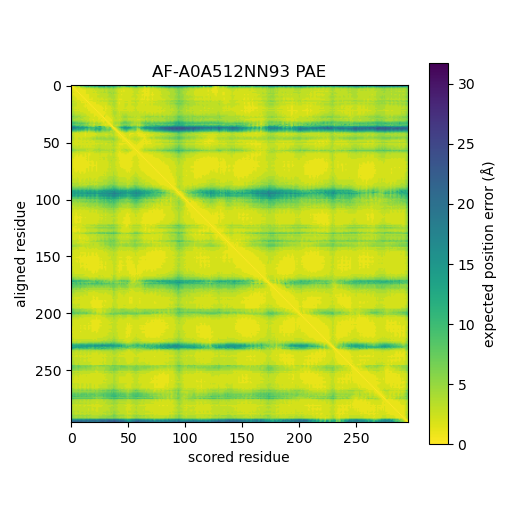4 266 LEU A O 1
ATOM 2083 N N . ASP A 1 267 ? 10.637 -11.583 -1.061 1.00 95.06 267 ASP A N 1
ATOM 2084 C CA . ASP A 1 267 ? 11.493 -12.717 -1.456 1.00 95.06 267 ASP A CA 1
ATOM 2085 C C . ASP A 1 267 ? 12.744 -12.261 -2.237 1.00 95.06 267 ASP A C 1
ATOM 2087 O O . ASP A 1 267 ? 12.973 -12.723 -3.355 1.00 95.06 267 ASP A O 1
ATOM 2091 N N . PRO A 1 268 ? 13.580 -11.333 -1.727 1.00 91.69 268 PRO A N 1
ATOM 2092 C CA . PRO A 1 268 ? 14.668 -10.745 -2.517 1.00 91.69 268 PRO A CA 1
ATOM 2093 C C . PRO A 1 268 ? 15.722 -11.761 -2.978 1.00 91.69 268 PRO A C 1
ATOM 2095 O O . PRO A 1 268 ? 16.320 -11.574 -4.035 1.00 91.69 268 PRO A O 1
ATOM 2098 N N . ALA A 1 269 ? 15.936 -12.838 -2.219 1.00 89.19 269 ALA A N 1
ATOM 2099 C CA . ALA A 1 269 ? 17.048 -13.766 -2.420 1.00 89.19 269 ALA A CA 1
ATOM 2100 C C . ALA A 1 269 ? 16.808 -14.817 -3.515 1.00 89.19 269 ALA A C 1
ATOM 2102 O O . ALA A 1 269 ? 17.767 -15.283 -4.127 1.00 89.19 269 ALA A O 1
ATOM 2103 N N . THR A 1 270 ? 15.557 -15.207 -3.770 1.00 90.81 270 THR A N 1
ATOM 2104 C CA . THR A 1 270 ? 15.260 -16.280 -4.731 1.00 90.81 270 THR A CA 1
ATOM 2105 C C . THR A 1 270 ? 15.409 -15.773 -6.168 1.00 90.81 270 THR A C 1
ATOM 2107 O O . THR A 1 270 ? 14.769 -14.786 -6.512 1.00 90.81 270 THR A O 1
ATOM 2110 N N . PRO A 1 271 ? 16.198 -16.389 -7.057 1.00 88.31 271 PRO A N 1
ATOM 2111 C CA . PRO A 1 271 ? 16.221 -15.982 -8.463 1.00 88.31 271 PRO A CA 1
ATOM 2112 C C . PRO A 1 271 ? 14.853 -16.199 -9.126 1.00 88.31 271 PRO A C 1
ATOM 2114 O O . PRO A 1 271 ? 14.256 -17.266 -8.979 1.00 88.31 271 PRO A O 1
ATOM 2117 N N . ALA A 1 272 ? 14.347 -15.194 -9.844 1.00 88.69 272 ALA A N 1
ATOM 2118 C CA . ALA A 1 272 ? 13.114 -15.335 -10.616 1.00 88.69 272 ALA A CA 1
ATOM 2119 C C . ALA A 1 272 ? 13.424 -15.958 -11.987 1.00 88.69 272 ALA A C 1
ATOM 2121 O O . ALA A 1 272 ? 14.382 -15.522 -12.635 1.00 88.69 272 ALA A O 1
ATOM 2122 N N . PRO A 1 273 ? 12.648 -16.954 -12.451 1.00 89.62 273 PRO A N 1
ATOM 2123 C CA . PRO A 1 273 ? 12.776 -17.444 -13.813 1.00 89.62 273 PRO A CA 1
ATOM 2124 C C . PRO A 1 273 ? 12.316 -16.374 -14.811 1.00 89.62 273 PRO A C 1
ATOM 2126 O O . PRO A 1 273 ? 11.680 -15.378 -14.461 1.00 89.62 273 PRO A O 1
ATOM 2129 N N . GLN A 1 274 ? 12.645 -16.581 -16.084 1.00 86.31 274 GLN A N 1
ATOM 2130 C CA . GLN A 1 274 ? 12.108 -15.741 -17.145 1.00 86.31 274 GLN A CA 1
ATOM 2131 C C . GLN A 1 274 ? 10.621 -16.056 -17.350 1.00 86.31 274 GLN A C 1
ATOM 2133 O O . GLN A 1 274 ? 10.229 -17.221 -17.397 1.00 86.31 274 GLN A O 1
ATOM 2138 N N . HIS A 1 275 ? 9.819 -15.008 -17.511 1.00 90.19 275 HIS A N 1
ATOM 2139 C CA . HIS A 1 275 ? 8.391 -15.103 -17.786 1.00 90.19 275 HIS A CA 1
ATOM 2140 C C . HIS A 1 275 ? 8.058 -14.399 -19.099 1.00 90.19 275 HIS A C 1
ATOM 2142 O O . HIS A 1 275 ? 8.661 -13.372 -19.424 1.00 90.19 275 HIS A O 1
ATOM 2148 N N . ASP A 1 276 ? 7.090 -14.945 -19.833 1.00 88.69 276 ASP A N 1
ATOM 2149 C CA . ASP A 1 276 ? 6.639 -14.391 -21.113 1.00 88.69 276 ASP A CA 1
ATOM 2150 C C . ASP A 1 276 ? 5.675 -13.215 -20.921 1.00 88.69 276 ASP A C 1
ATOM 2152 O O . ASP A 1 276 ? 5.608 -12.309 -21.759 1.00 88.69 276 ASP A O 1
ATOM 2156 N N . THR A 1 277 ? 4.937 -13.210 -19.808 1.00 95.00 277 THR A N 1
ATOM 2157 C CA . THR A 1 277 ? 3.935 -12.189 -19.500 1.00 95.00 277 THR A CA 1
ATOM 2158 C C . THR A 1 277 ? 4.082 -11.639 -18.080 1.00 95.00 277 THR A C 1
ATOM 2160 O O . THR A 1 277 ? 4.621 -12.290 -17.179 1.00 95.00 277 THR A O 1
ATOM 2163 N N . ALA A 1 278 ? 3.578 -10.421 -17.862 1.00 95.69 278 ALA A N 1
ATOM 2164 C CA . ALA A 1 278 ? 3.549 -9.799 -16.538 1.00 95.69 278 ALA A CA 1
ATOM 2165 C C . ALA A 1 278 ? 2.675 -10.601 -15.563 1.00 95.69 278 ALA A C 1
ATOM 2167 O O . ALA A 1 278 ? 2.984 -10.713 -14.377 1.00 95.69 278 ALA A O 1
ATOM 2168 N N . LYS A 1 279 ? 1.599 -11.198 -16.083 1.00 97.25 279 LYS A N 1
ATOM 2169 C CA . LYS A 1 279 ? 0.699 -12.054 -15.316 1.00 97.25 279 LYS A CA 1
ATOM 2170 C C . LYS A 1 279 ? 1.381 -13.338 -14.849 1.00 97.25 279 LYS A C 1
ATOM 2172 O O . LYS A 1 279 ? 1.232 -13.674 -13.679 1.00 97.25 279 LYS A O 1
ATOM 2177 N N . ASP A 1 280 ? 2.169 -13.997 -15.699 1.00 96.94 280 ASP A N 1
ATOM 2178 C CA . ASP A 1 280 ? 2.919 -15.200 -15.305 1.00 96.94 280 ASP A CA 1
ATOM 2179 C C . ASP A 1 280 ? 3.924 -14.884 -14.193 1.00 96.94 280 ASP A C 1
ATOM 2181 O O . ASP A 1 280 ? 4.040 -15.631 -13.222 1.00 96.94 280 ASP A O 1
ATOM 2185 N N . MET A 1 281 ? 4.614 -13.741 -14.297 1.00 96.19 281 MET A N 1
ATOM 2186 C CA . MET A 1 281 ? 5.531 -13.285 -13.253 1.00 96.19 281 MET A CA 1
ATOM 2187 C C . MET A 1 281 ? 4.793 -13.013 -11.937 1.00 96.19 281 MET A C 1
ATOM 2189 O O . MET A 1 281 ? 5.232 -13.463 -10.879 1.00 96.19 281 MET A O 1
ATOM 2193 N N . PHE A 1 282 ? 3.663 -12.304 -11.986 1.00 98.31 282 PHE A N 1
ATOM 2194 C CA . PHE A 1 282 ? 2.855 -12.028 -10.799 1.00 98.31 282 PHE A CA 1
ATOM 2195 C C . PHE A 1 282 ? 2.324 -13.313 -10.152 1.00 98.31 282 PHE A C 1
ATOM 2197 O O . PHE A 1 282 ? 2.387 -13.453 -8.931 1.00 98.31 282 PHE A O 1
ATOM 2204 N N . GLN A 1 283 ? 1.854 -14.275 -10.949 1.00 97.69 283 GLN A N 1
ATOM 2205 C CA . GLN A 1 283 ? 1.392 -15.578 -10.463 1.00 97.69 283 GLN A CA 1
ATOM 2206 C C . GLN A 1 283 ? 2.524 -16.387 -9.829 1.00 97.69 283 GLN A C 1
ATOM 2208 O O . GLN A 1 283 ? 2.333 -16.964 -8.760 1.00 97.69 283 GLN A O 1
ATOM 2213 N N . TRP A 1 284 ? 3.711 -16.394 -10.440 1.00 97.62 284 TRP A N 1
ATOM 2214 C CA . TRP A 1 284 ? 4.877 -17.065 -9.871 1.00 97.62 284 TRP A CA 1
ATOM 2215 C C . TRP A 1 284 ? 5.285 -16.452 -8.530 1.00 97.62 284 TRP A C 1
ATOM 2217 O O . TRP A 1 284 ? 5.460 -17.185 -7.558 1.00 97.62 284 TRP A O 1
ATOM 2227 N N . VAL A 1 285 ? 5.366 -15.118 -8.436 1.00 97.88 285 VAL A N 1
ATOM 2228 C CA . VAL A 1 285 ? 5.658 -14.445 -7.159 1.00 97.88 285 VAL A CA 1
ATOM 2229 C C . VAL A 1 285 ? 4.558 -14.730 -6.136 1.00 97.88 285 VAL A C 1
ATOM 2231 O O . VAL A 1 285 ? 4.869 -15.030 -4.991 1.00 97.88 285 VAL A O 1
ATOM 2234 N N . SER A 1 286 ? 3.286 -14.717 -6.535 1.00 97.75 286 SER A N 1
ATOM 2235 C CA . SER A 1 286 ? 2.165 -15.043 -5.642 1.00 97.75 286 SER A CA 1
ATOM 2236 C C . SER A 1 286 ? 2.291 -16.456 -5.064 1.00 97.75 286 SER A C 1
ATOM 2238 O O . SER A 1 286 ? 2.181 -16.633 -3.856 1.00 97.75 286 SER A O 1
ATOM 2240 N N . ALA A 1 287 ? 2.620 -17.451 -5.894 1.00 96.88 287 ALA A N 1
ATOM 2241 C CA . ALA A 1 287 ? 2.866 -18.820 -5.440 1.00 96.88 287 ALA A CA 1
ATOM 2242 C C . ALA A 1 287 ? 4.080 -18.919 -4.498 1.00 96.88 287 ALA A C 1
ATOM 2244 O O . ALA A 1 287 ? 4.044 -19.648 -3.511 1.00 96.88 287 ALA A O 1
ATOM 2245 N N . ARG A 1 288 ? 5.142 -18.142 -4.747 1.00 96.44 288 ARG A N 1
ATOM 2246 C CA . ARG A 1 288 ? 6.283 -18.039 -3.822 1.00 96.44 288 ARG A CA 1
ATOM 2247 C C . ARG A 1 288 ? 5.871 -17.479 -2.463 1.00 96.44 288 ARG A C 1
ATOM 2249 O O . ARG A 1 288 ? 6.370 -17.950 -1.444 1.00 96.44 288 ARG A O 1
ATOM 2256 N N . LEU A 1 289 ? 4.973 -16.495 -2.430 1.00 97.00 289 LEU A N 1
ATOM 2257 C CA . LEU A 1 289 ? 4.470 -15.944 -1.172 1.00 97.00 289 LEU A CA 1
ATOM 2258 C C . LEU A 1 289 ? 3.635 -16.964 -0.394 1.00 97.00 289 LEU A C 1
ATOM 2260 O O . LEU A 1 289 ? 3.760 -16.998 0.823 1.00 97.00 289 LEU A O 1
ATOM 2264 N N . GLU A 1 290 ? 2.879 -17.840 -1.060 1.00 95.31 290 GLU A N 1
ATOM 2265 C CA . GLU A 1 290 ? 2.176 -18.962 -0.408 1.00 95.31 290 GLU A CA 1
ATOM 2266 C C . GLU A 1 290 ? 3.148 -19.919 0.308 1.00 95.31 290 GLU A C 1
ATOM 2268 O O . GLU A 1 290 ? 2.866 -20.393 1.410 1.00 95.31 290 GLU A O 1
ATOM 2273 N N . ASP A 1 291 ? 4.332 -20.157 -0.268 1.00 93.50 291 ASP A N 1
ATOM 2274 C CA . ASP A 1 291 ? 5.373 -20.979 0.365 1.00 93.50 291 ASP A CA 1
ATOM 2275 C C . ASP A 1 291 ? 6.031 -20.293 1.572 1.00 93.50 291 ASP A C 1
ATOM 2277 O O . ASP A 1 291 ? 6.442 -20.969 2.523 1.00 93.50 291 ASP A O 1
ATOM 2281 N N . ILE A 1 292 ? 6.189 -18.966 1.511 1.00 93.75 292 ILE A N 1
ATOM 2282 C CA . ILE A 1 292 ? 6.871 -18.156 2.533 1.00 93.75 292 ILE A CA 1
ATOM 2283 C C . ILE A 1 292 ? 5.936 -17.872 3.714 1.00 93.75 292 ILE A C 1
ATOM 2285 O O . ILE A 1 292 ? 6.351 -17.979 4.867 1.00 93.75 292 ILE A O 1
ATOM 2289 N N . PHE A 1 293 ? 4.681 -17.540 3.427 1.00 92.31 293 PHE A N 1
ATOM 2290 C CA . PHE A 1 293 ? 3.657 -17.126 4.383 1.00 92.31 293 PHE A CA 1
ATOM 2291 C C . PHE A 1 293 ? 2.613 -18.219 4.568 1.00 92.31 293 PHE A C 1
ATOM 2293 O O . PHE A 1 293 ? 1.426 -18.000 4.351 1.00 92.31 293 PHE A O 1
ATOM 2300 N N . LYS A 1 294 ? 3.049 -19.427 4.930 1.00 80.56 294 LYS A N 1
ATOM 2301 C CA . LYS A 1 294 ? 2.137 -20.568 5.064 1.00 80.56 294 LYS A CA 1
ATOM 2302 C C . LYS A 1 294 ? 1.015 -20.242 6.045 1.00 80.56 294 LYS A C 1
ATOM 2304 O O . LYS A 1 294 ? 1.277 -20.000 7.224 1.00 80.56 294 LYS A O 1
ATOM 2309 N N . ALA A 1 295 ? -0.222 -20.290 5.558 1.00 67.38 295 ALA A N 1
ATOM 2310 C CA . ALA A 1 295 ? -1.375 -20.327 6.439 1.00 67.38 295 ALA A CA 1
ATOM 2311 C C . ALA A 1 295 ? -1.290 -21.613 7.294 1.00 67.38 295 ALA A C 1
ATOM 2313 O O . ALA A 1 295 ? -0.968 -22.670 6.738 1.00 67.38 295 ALA A O 1
ATOM 2314 N N . PRO A 1 296 ? -1.492 -21.519 8.619 1.00 59.22 296 PRO A N 1
ATOM 2315 C CA . PRO A 1 296 ? -1.448 -22.671 9.518 1.00 59.22 296 PRO A CA 1
ATOM 2316 C C . PRO A 1 296 ? -2.527 -23.720 9.215 1.00 59.22 296 PRO A C 1
ATOM 2318 O O . PRO A 1 296 ? -3.595 -23.354 8.670 1.00 59.22 296 PRO A O 1
#

Nearest PDB structures (foldseek):
  8qag-assembly1_A  TM=2.290E-01  e=7.381E+00  synthetic construct

Foldseek 3Di:
DFAFLCVQCVLVLVCLVCLLCVLQVVCNVVCVPVLCNPPDAEEAEDCWFQDWAADLVVNYIYGYSLVLLLLLLLLLLLLQLLVQQVVQVPDDADVPDFDDDCPVVCVVLVNVVSLVSSLVSLVTGDGDDPPHDGQDCPDDCVDSSVVSSVLSSLLSNLVVQLNSQCNRVVHDPPDPLVVLQVSNLSSLVRSLCSNAVPQPDDDSLLSSLQSPLSNLLSLQSSCVRVNDDSRYFFSLVSCVSSVVRSPDDQARSSLQSSLSSLCVSPPVPDDDHDDPTSVVSSVVSSVVVCVVRPGD

pLDDT: mean 93.94, std 6.02, range [59.22, 98.88]

InterPro domains:
  IPR019504 Peptidase U49, Lit peptidase [PF10463] (61-257)